Protein AF-A0A835W9U2-F1 (afdb_monomer_lite)

Sequence (226 aa):
MMRPGSTRPPVARGGALQRDCALPPAAIRAARIGSISSCISSVRGARAAAAGAAAGDAPTSQATEGPTAVGRQGTEALSELRQLRAAVEQLGATAAELRAGQDALLQELAAQRQELAAQRQERAAQRAAAAKEARAARLQRAQALVDSRLVAGSDSDPVDEAVADALAKLLRGSTQFEDLSDHPILTQVELEKLTGLRFRNEQRPADGEAGGQERTWLILEDDPGC

Radius of gyration: 43.44 Å; chains: 1; bounding box: 91×44×132 Å

pLDDT: mean 71.59, std 22.54, range [30.16, 97.56]

Organism: Chlamydomonas incerta (NCBI:txid51695)

Foldseek 3Di:
DDDDDDDDDDDDDDDPPPPPPPPPVVVVVVVVVVVVVVVVVVVVVVVVVVVVPPDDDDDDDDDDDDDDPPPPVVVVVVVVVVVVVVVVVVVVVVVVVVVVVVVVVVVVVVVVVVVVVVVVVVVVVVQVVVVVVVLLVLLVQLLVVLVCVCVPDDDPDLLSQLLNVVSVCVNVVDFKDWCSDPCVPSNQVSNCVSRVWHWDWDWDFDPDDPPGDTIIMIGTDPDPSD

Secondary structure (DSSP, 8-state):
--------PPP-------------HHHHHHHHHHHHHHHHHHHHHHHHHHHTTSS-------------HHHHHHHHHHHHHHHHHHHHHHHHHHHHHHHHHHHHHHHHHHHHHHHHHHHHHHHHHHHHHHHHHHHHHHHHHHHHHHHHHHHHSSS--HHHHHHHHHHHHHHTT--EEE---S-HHHHHHHHHHHH---EEEEEEE-TT-TTPPEEEEEEEPP-TT-

Structure (mmCIF, N/CA/C/O backbone):
data_AF-A0A835W9U2-F1
#
_entry.id   AF-A0A835W9U2-F1
#
loop_
_atom_site.group_PDB
_atom_site.id
_atom_site.type_symbol
_atom_site.label_atom_id
_atom_site.label_alt_id
_atom_site.label_comp_id
_atom_site.label_asym_id
_atom_site.label_entity_id
_atom_site.label_seq_id
_atom_site.pdbx_PDB_ins_code
_atom_site.Cartn_x
_atom_site.Cartn_y
_atom_site.Cartn_z
_atom_site.occupancy
_atom_site.B_iso_or_equiv
_atom_site.auth_seq_id
_atom_site.auth_comp_id
_atom_site.auth_asym_id
_atom_site.auth_atom_id
_atom_site.pdbx_PDB_model_num
ATOM 1 N N . MET A 1 1 ? -48.633 3.754 -49.744 1.00 41.81 1 MET A N 1
ATOM 2 C CA . MET A 1 1 ? -49.268 2.543 -49.185 1.00 41.81 1 MET A CA 1
ATOM 3 C C . MET A 1 1 ? -48.644 2.227 -47.833 1.00 41.81 1 MET A C 1
ATOM 5 O O . MET A 1 1 ? -47.457 1.963 -47.804 1.00 41.81 1 MET A O 1
ATOM 9 N N . MET A 1 2 ? -49.461 2.340 -46.770 1.00 40.00 2 MET A N 1
ATOM 10 C CA . MET A 1 2 ? -49.574 1.425 -45.611 1.00 40.00 2 MET A CA 1
ATOM 11 C C . MET A 1 2 ? -48.288 1.001 -44.874 1.00 40.00 2 MET A C 1
ATOM 13 O O . MET A 1 2 ? -47.423 0.391 -45.474 1.00 40.00 2 MET A O 1
ATOM 17 N N . ARG A 1 3 ? -48.125 1.067 -43.552 1.00 41.84 3 ARG A N 1
ATOM 18 C CA . ARG A 1 3 ? -48.629 1.801 -42.372 1.00 41.84 3 ARG A CA 1
ATOM 19 C C . ARG A 1 3 ? -47.674 1.332 -41.234 1.00 41.84 3 ARG A C 1
ATOM 21 O O . ARG A 1 3 ? -47.124 0.237 -41.339 1.00 41.84 3 ARG A O 1
ATOM 28 N N . PRO A 1 4 ? -47.461 2.112 -40.163 1.00 46.91 4 PRO A N 1
ATOM 29 C CA . PRO A 1 4 ? -46.488 1.816 -39.111 1.00 46.91 4 PRO A CA 1
ATOM 30 C C . PRO A 1 4 ? -47.032 0.797 -38.094 1.00 46.91 4 PRO A C 1
ATOM 32 O O . PRO A 1 4 ? -48.189 0.880 -37.680 1.00 46.91 4 PRO A O 1
ATOM 35 N N . GLY A 1 5 ? -46.190 -0.151 -37.677 1.00 41.12 5 GLY A N 1
ATOM 36 C CA . GLY A 1 5 ? -46.505 -1.169 -36.673 1.00 41.12 5 GLY A CA 1
ATOM 37 C C . GLY A 1 5 ? -46.137 -0.721 -35.260 1.00 41.12 5 GLY A C 1
ATOM 38 O O . GLY A 1 5 ? -45.018 -0.925 -34.805 1.00 41.12 5 GLY A O 1
ATOM 39 N N . SER A 1 6 ? -47.105 -0.109 -34.585 1.00 40.06 6 SER A N 1
ATOM 40 C CA . SER A 1 6 ? -47.165 0.082 -33.135 1.00 40.06 6 SER A CA 1
ATOM 41 C C . SER A 1 6 ? -47.638 -1.210 -32.464 1.00 40.06 6 SER A C 1
ATOM 43 O O . SER A 1 6 ? -48.709 -1.696 -32.817 1.00 40.06 6 SER A O 1
ATOM 45 N N . THR A 1 7 ? -46.924 -1.690 -31.441 1.00 43.38 7 THR A N 1
ATOM 46 C CA . THR A 1 7 ? -47.550 -2.381 -30.301 1.00 43.38 7 THR A CA 1
ATOM 47 C C . THR A 1 7 ? -46.738 -2.161 -29.025 1.00 43.38 7 THR A C 1
ATOM 49 O O . THR A 1 7 ? -45.514 -2.198 -29.013 1.00 43.38 7 THR A O 1
ATOM 52 N N . ARG A 1 8 ? -47.498 -1.849 -27.980 1.00 41.41 8 ARG A N 1
ATOM 53 C CA . ARG A 1 8 ? -47.175 -1.318 -26.650 1.00 41.41 8 ARG A CA 1
ATOM 54 C C . ARG A 1 8 ? -46.497 -2.345 -25.700 1.00 41.41 8 ARG A C 1
ATOM 56 O O . ARG A 1 8 ? -46.367 -3.506 -26.072 1.00 41.41 8 ARG A O 1
ATOM 63 N N . PRO A 1 9 ? -46.061 -1.915 -24.494 1.00 42.91 9 PRO A N 1
ATOM 64 C CA . PRO A 1 9 ? -45.035 -2.561 -23.665 1.00 42.91 9 PRO A CA 1
ATOM 65 C C . PRO A 1 9 ? -45.593 -3.652 -22.737 1.00 42.91 9 PRO A C 1
ATOM 67 O O . PRO A 1 9 ? -46.803 -3.685 -22.505 1.00 42.91 9 PRO A O 1
ATOM 70 N N . PRO A 1 10 ? -44.739 -4.461 -22.082 1.00 48.78 10 PRO A N 1
ATOM 71 C CA . PRO A 1 10 ? -45.151 -5.159 -20.875 1.00 48.78 10 PRO A CA 1
ATOM 72 C C . PRO A 1 10 ? -45.131 -4.206 -19.668 1.00 48.78 10 PRO A C 1
ATOM 74 O O . PRO A 1 10 ? -44.092 -3.684 -19.263 1.00 48.78 10 PRO A O 1
ATOM 77 N N . VAL A 1 11 ? -46.314 -3.993 -19.090 1.00 40.56 11 VAL A N 1
ATOM 78 C CA . VAL A 1 11 ? -46.529 -3.367 -17.782 1.00 40.56 11 VAL A CA 1
ATOM 79 C C . VAL A 1 11 ? -46.587 -4.453 -16.700 1.00 40.56 11 VAL A C 1
ATOM 81 O O . VAL A 1 11 ? -47.376 -5.386 -16.795 1.00 40.56 11 VAL A O 1
ATOM 84 N N . ALA A 1 12 ? -45.773 -4.225 -15.664 1.00 40.94 12 ALA A N 1
ATOM 85 C CA . ALA A 1 12 ? -45.907 -4.554 -14.239 1.00 40.94 12 ALA A CA 1
ATOM 86 C C . ALA A 1 12 ? -45.994 -6.013 -13.745 1.00 40.94 12 ALA A C 1
ATOM 88 O O . ALA A 1 12 ? -46.997 -6.701 -13.910 1.00 40.94 12 ALA A O 1
ATOM 89 N N . ARG A 1 13 ? -44.994 -6.370 -12.924 1.00 34.50 13 ARG A N 1
ATOM 90 C CA . ARG A 1 13 ? -45.078 -6.951 -11.560 1.00 34.50 13 ARG A CA 1
ATOM 91 C C . ARG A 1 13 ? -43.632 -7.134 -11.077 1.00 34.50 13 ARG A C 1
ATOM 93 O O . ARG A 1 13 ? -42.851 -7.736 -11.789 1.00 34.50 13 ARG A O 1
ATOM 100 N N . GLY A 1 14 ? -43.158 -6.668 -9.935 1.00 30.59 14 GLY A N 1
ATOM 101 C CA . GLY A 1 14 ? -43.682 -5.884 -8.831 1.00 30.59 14 GLY A CA 1
ATOM 102 C C . GLY A 1 14 ? -42.479 -5.542 -7.939 1.00 30.59 14 GLY A C 1
ATOM 103 O O . GLY A 1 14 ? -41.377 -6.039 -8.161 1.00 30.59 14 GLY A O 1
ATOM 104 N N . GLY A 1 15 ? -42.691 -4.692 -6.941 1.00 30.16 15 GLY A N 1
ATOM 105 C CA . GLY A 1 15 ? -41.664 -4.370 -5.954 1.00 30.16 15 GLY A CA 1
ATOM 106 C C . GLY A 1 15 ? -40.997 -3.028 -6.204 1.00 30.16 15 GLY A C 1
ATOM 107 O O . GLY A 1 15 ? -39.794 -2.942 -6.428 1.00 30.16 15 GLY A O 1
ATOM 108 N N . ALA A 1 16 ? -41.781 -1.960 -6.061 1.00 32.91 16 ALA A N 1
ATOM 109 C CA . ALA A 1 16 ? -41.253 -0.794 -5.381 1.00 32.91 16 ALA A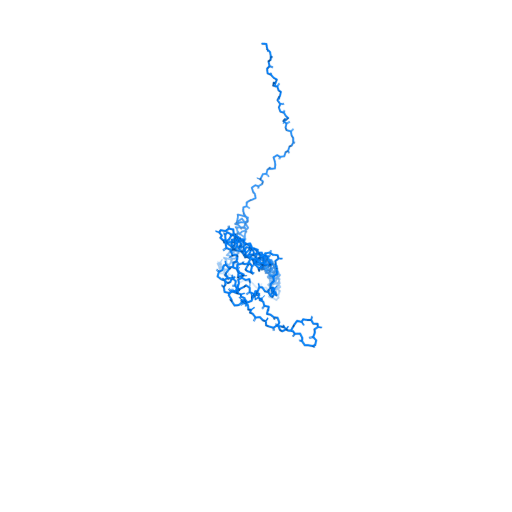 CA 1
ATOM 110 C C . ALA A 1 16 ? -40.765 -1.280 -4.007 1.00 32.91 16 ALA A C 1
ATOM 112 O O . ALA A 1 16 ? -41.556 -1.411 -3.076 1.00 32.91 16 ALA A O 1
ATOM 113 N N . LEU A 1 17 ? -39.477 -1.611 -3.894 1.00 36.75 17 LEU A N 1
ATOM 114 C CA . LEU A 1 17 ? -38.808 -1.587 -2.604 1.00 36.75 17 LEU A CA 1
ATOM 115 C C . LEU A 1 17 ? -38.776 -0.118 -2.219 1.00 36.75 17 LEU A C 1
ATOM 117 O O . LEU A 1 17 ? -37.897 0.647 -2.616 1.00 36.75 17 LEU A O 1
ATOM 121 N N . GLN A 1 18 ? -39.868 0.270 -1.563 1.00 36.94 18 GLN A N 1
ATOM 122 C CA . GLN A 1 18 ? -39.887 1.112 -0.388 1.00 36.94 18 GLN A CA 1
ATOM 123 C C . GLN A 1 18 ? -38.448 1.270 0.096 1.00 36.94 18 GLN A C 1
ATOM 125 O O . GLN A 1 18 ? -37.881 0.388 0.735 1.00 36.94 18 GLN A O 1
ATOM 130 N N . ARG A 1 19 ? -37.807 2.357 -0.346 1.00 33.53 19 ARG A N 1
ATOM 131 C CA . ARG A 1 19 ? -36.618 2.848 0.326 1.00 33.53 19 ARG A CA 1
ATOM 132 C C . ARG A 1 19 ? -37.148 3.236 1.683 1.00 33.53 19 ARG A C 1
ATOM 134 O O . ARG A 1 19 ? -37.685 4.329 1.845 1.00 33.53 19 ARG A O 1
ATOM 141 N N . ASP A 1 20 ? -37.092 2.282 2.602 1.00 36.62 20 ASP A N 1
ATOM 142 C CA . ASP A 1 20 ? -37.154 2.564 4.011 1.00 36.62 20 ASP A CA 1
ATOM 143 C C . ASP A 1 20 ? -36.172 3.703 4.208 1.00 36.62 20 ASP A C 1
ATOM 145 O O . ASP A 1 20 ? -34.967 3.577 3.966 1.00 36.62 20 ASP A O 1
ATOM 149 N N . CYS A 1 21 ? -36.735 4.862 4.528 1.00 35.00 21 CYS A N 1
ATOM 150 C CA . CYS A 1 21 ? -36.025 5.981 5.092 1.00 35.00 21 CYS A CA 1
ATOM 151 C C . CYS A 1 21 ? -35.437 5.471 6.408 1.00 35.00 21 CYS A C 1
ATOM 153 O O . CYS A 1 21 ? -35.979 5.717 7.484 1.00 35.00 21 CYS A O 1
ATOM 155 N N . ALA A 1 22 ? -34.358 4.694 6.313 1.00 42.00 22 ALA A N 1
ATOM 156 C CA . ALA A 1 22 ? -33.514 4.335 7.420 1.00 42.00 22 ALA A CA 1
ATOM 157 C C . ALA A 1 22 ? -32.924 5.658 7.884 1.00 42.00 22 ALA A C 1
ATOM 159 O O . ALA A 1 22 ? -32.001 6.211 7.282 1.00 42.00 22 ALA A O 1
ATOM 160 N N . LEU A 1 23 ? -33.574 6.216 8.901 1.00 44.84 23 LEU A N 1
ATOM 161 C CA . LEU A 1 23 ? -33.109 7.383 9.617 1.00 44.84 23 LEU A CA 1
ATOM 162 C C . LEU A 1 23 ? -31.614 7.187 9.897 1.00 44.84 23 LEU A C 1
ATOM 164 O O . LEU A 1 23 ? -31.227 6.107 10.357 1.00 44.84 23 LEU A O 1
ATOM 168 N N . PRO A 1 24 ? -30.766 8.191 9.613 1.00 44.03 24 PRO A N 1
ATOM 169 C CA . PRO A 1 24 ? -29.343 8.072 9.875 1.00 44.03 24 PRO A CA 1
ATOM 170 C C . PRO A 1 24 ? -29.143 7.648 11.337 1.00 44.03 24 PRO A C 1
ATOM 172 O O . PRO A 1 24 ? -29.891 8.106 12.206 1.00 44.03 24 PRO A O 1
ATOM 175 N N . PRO A 1 25 ? -28.144 6.808 11.657 1.00 54.19 25 PRO A N 1
ATOM 176 C CA . PRO A 1 25 ? -27.936 6.286 13.013 1.00 54.19 25 PRO A CA 1
ATOM 177 C C . PRO A 1 25 ? -27.818 7.387 14.087 1.00 54.19 25 PRO A C 1
ATOM 179 O O . PRO A 1 25 ? -28.085 7.143 15.263 1.00 54.19 25 PRO A O 1
ATOM 182 N N . ALA A 1 26 ? -27.505 8.623 13.685 1.00 47.53 26 ALA A N 1
ATOM 183 C CA . ALA A 1 26 ? -27.566 9.816 14.528 1.00 47.53 26 ALA A CA 1
ATOM 184 C C . ALA A 1 26 ? -28.992 10.175 15.013 1.00 47.53 26 ALA A C 1
ATOM 186 O O . ALA A 1 26 ? -29.168 10.537 16.174 1.00 47.53 26 ALA A O 1
ATOM 187 N N . ALA A 1 27 ? -30.019 10.028 14.171 1.00 45.50 27 ALA A N 1
ATOM 188 C CA . ALA A 1 27 ? -31.415 10.310 14.517 1.00 45.50 27 ALA A CA 1
ATOM 189 C C . ALA A 1 27 ? -32.016 9.238 15.450 1.00 45.50 27 ALA A C 1
ATOM 191 O O . ALA A 1 27 ? -32.784 9.563 16.354 1.00 45.50 27 ALA A O 1
ATOM 192 N N . ILE A 1 28 ? -31.590 7.977 15.312 1.00 50.56 28 ILE A N 1
ATOM 193 C CA . ILE A 1 28 ? -31.958 6.885 16.233 1.00 50.56 28 ILE A CA 1
ATOM 194 C C . ILE A 1 28 ? -31.288 7.078 17.610 1.00 50.56 28 ILE A C 1
ATOM 196 O O . ILE A 1 28 ? -31.909 6.822 18.644 1.00 50.56 28 ILE A O 1
ATOM 200 N N . ARG A 1 29 ? -30.052 7.608 17.656 1.00 49.56 29 ARG A N 1
ATOM 201 C CA . ARG A 1 29 ? -29.384 7.988 18.919 1.00 49.56 29 ARG A CA 1
ATOM 202 C C . ARG A 1 29 ? -30.072 9.153 19.627 1.00 49.56 29 ARG A C 1
ATOM 204 O O . ARG A 1 29 ? -30.228 9.089 20.843 1.00 49.56 29 ARG A O 1
ATOM 211 N N . ALA A 1 30 ? -30.527 10.173 18.898 1.00 46.16 30 ALA A N 1
ATOM 212 C CA . ALA A 1 30 ? -31.239 11.307 19.493 1.00 46.16 30 ALA A CA 1
ATOM 213 C C . ALA A 1 30 ? -32.551 10.874 20.182 1.00 46.16 30 ALA A C 1
ATOM 215 O O . ALA A 1 30 ? -32.838 11.316 21.295 1.00 46.16 30 ALA A O 1
ATOM 216 N N . ALA A 1 31 ? -33.295 9.936 19.581 1.00 45.62 31 ALA A N 1
ATOM 217 C CA . ALA A 1 31 ? -34.519 9.388 20.168 1.00 45.62 31 ALA A CA 1
ATOM 218 C C . ALA A 1 31 ? -34.261 8.545 21.438 1.00 45.62 31 ALA A C 1
ATOM 220 O O . ALA A 1 31 ? -35.028 8.623 22.398 1.00 45.62 31 ALA A O 1
ATOM 221 N N . ARG A 1 32 ? -33.154 7.784 21.496 1.00 45.19 32 ARG A N 1
ATOM 222 C CA . ARG A 1 32 ? -32.780 7.000 22.693 1.00 45.19 32 ARG A CA 1
ATOM 223 C C . ARG A 1 32 ? -32.275 7.862 23.853 1.00 45.19 32 ARG A C 1
ATOM 225 O O . ARG A 1 32 ? -32.597 7.571 25.001 1.00 45.19 32 ARG A O 1
ATOM 232 N N . ILE A 1 33 ? -31.538 8.936 23.573 1.00 47.66 33 ILE A N 1
ATOM 233 C CA . ILE A 1 33 ? -31.027 9.843 24.616 1.00 47.66 33 ILE A CA 1
ATOM 234 C C . ILE A 1 33 ? -32.176 10.635 25.269 1.00 47.66 33 ILE A C 1
ATOM 236 O O . ILE A 1 33 ? -32.179 10.818 26.488 1.00 47.66 33 ILE A O 1
ATOM 240 N N . GLY A 1 34 ? -33.203 11.019 24.499 1.00 40.06 34 GLY A N 1
ATOM 241 C CA . GLY A 1 34 ? -34.413 11.653 25.040 1.00 40.06 34 GLY A CA 1
ATOM 242 C C . GLY A 1 34 ? -35.181 10.767 26.034 1.00 40.06 34 GLY A C 1
ATOM 243 O O . GLY A 1 34 ? -35.647 11.253 27.064 1.00 40.06 34 GLY A O 1
ATOM 244 N N . SER A 1 35 ? -35.235 9.453 25.784 1.00 42.62 35 SER A N 1
ATOM 245 C CA . SER A 1 35 ? -35.895 8.486 26.676 1.00 42.62 35 SER A CA 1
ATOM 246 C C . SER A 1 35 ? -35.167 8.312 28.013 1.00 42.62 35 SER A C 1
ATOM 248 O O . SER A 1 35 ? -35.814 8.159 29.044 1.00 42.62 35 SER A O 1
ATOM 250 N N . ILE A 1 36 ? -33.833 8.376 28.025 1.00 48.03 36 ILE A N 1
ATOM 251 C CA . ILE A 1 36 ? -33.032 8.249 29.255 1.00 48.03 36 ILE A CA 1
ATOM 252 C C . ILE A 1 36 ? -33.144 9.526 30.108 1.00 48.03 36 ILE A C 1
ATOM 254 O O . ILE A 1 36 ? -33.232 9.459 31.334 1.00 48.03 36 ILE A O 1
ATOM 258 N N . SER A 1 37 ? -33.231 10.699 29.469 1.00 40.44 37 SER A N 1
ATOM 259 C CA . SER A 1 37 ? -33.431 11.984 30.159 1.00 40.44 37 SER A CA 1
ATOM 260 C C . SER A 1 37 ? -34.804 12.084 30.857 1.00 40.44 37 SER A C 1
ATOM 262 O O . SER A 1 37 ? -34.913 12.624 31.964 1.00 40.44 37 SER A O 1
ATOM 264 N N . SER A 1 38 ? -35.842 11.478 30.268 1.00 39.94 38 SER A N 1
ATOM 265 C CA . SER A 1 38 ? -37.180 11.343 30.867 1.00 39.94 38 SER A CA 1
ATOM 266 C C . SER A 1 38 ? -37.164 10.515 32.163 1.00 39.94 38 SER A C 1
ATOM 268 O O . SER A 1 38 ? -37.753 10.933 33.164 1.00 39.94 38 SER A O 1
ATOM 270 N N . CYS A 1 39 ? -36.422 9.404 32.200 1.00 42.31 39 CYS A N 1
ATOM 271 C CA . CYS A 1 39 ? -36.311 8.559 33.393 1.00 42.31 39 CYS A CA 1
ATOM 272 C C . CYS A 1 39 ? -35.559 9.260 34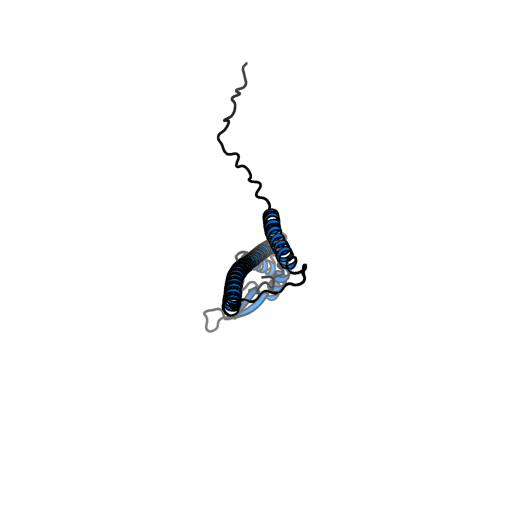.540 1.00 42.31 39 CYS A C 1
ATOM 274 O O . CYS A 1 39 ? -35.974 9.184 35.696 1.00 42.31 39 CYS A O 1
ATOM 276 N N . ILE A 1 40 ? -34.502 10.018 34.228 1.00 48.22 40 ILE A N 1
ATOM 277 C CA . ILE A 1 40 ? -33.706 10.755 35.228 1.00 48.22 40 ILE A CA 1
ATOM 278 C C . ILE A 1 40 ? -34.522 11.885 35.885 1.00 48.22 40 ILE A C 1
ATOM 280 O O . ILE A 1 40 ? -34.365 12.168 37.076 1.00 48.22 40 ILE A O 1
ATOM 284 N N . SER A 1 41 ? -35.439 12.503 35.138 1.00 42.19 41 SER A N 1
ATOM 285 C CA . SER A 1 41 ? -36.310 13.572 35.647 1.00 42.19 41 SER A CA 1
ATOM 286 C C . SER A 1 41 ? -37.362 13.048 36.639 1.00 42.19 41 SER A C 1
ATOM 288 O O . SER A 1 41 ? -37.672 13.718 37.625 1.00 42.19 41 SER A O 1
ATOM 290 N N . SER A 1 42 ? -37.851 11.818 36.437 1.00 43.03 42 SER A N 1
ATOM 291 C CA . SER A 1 42 ? -38.826 11.164 37.326 1.00 43.03 42 SER A CA 1
ATOM 292 C C . SER A 1 42 ? -38.232 10.825 38.705 1.00 43.03 42 SER A C 1
ATOM 294 O O . SER A 1 42 ? -38.864 11.058 39.738 1.00 43.03 42 SER A O 1
ATOM 296 N N . VAL A 1 43 ? -36.964 10.399 38.749 1.00 47.66 43 VAL A N 1
ATOM 297 C CA . VAL A 1 43 ? -36.254 10.067 40.001 1.00 47.66 43 VAL A CA 1
ATOM 298 C C . VAL A 1 43 ? -35.982 11.310 40.865 1.00 47.66 43 VAL A C 1
ATOM 300 O O . VAL A 1 43 ? -35.991 11.234 42.095 1.00 47.66 43 VAL A O 1
ATOM 303 N N . ARG A 1 44 ? -35.802 12.490 40.252 1.00 46.59 44 ARG A N 1
ATOM 304 C CA . ARG A 1 44 ? -35.623 13.754 40.991 1.00 46.59 44 ARG A CA 1
ATOM 305 C C . ARG A 1 44 ? -36.923 14.275 41.616 1.00 46.59 44 ARG A C 1
ATOM 307 O O . ARG A 1 44 ? -36.867 14.833 42.709 1.00 46.59 44 ARG A O 1
ATOM 314 N N . GLY A 1 45 ? -38.075 14.049 40.977 1.00 38.38 45 GLY A N 1
ATOM 315 C CA . GLY A 1 45 ? -39.390 14.418 41.520 1.00 38.38 45 GLY A CA 1
ATOM 316 C C . GLY A 1 45 ? -39.799 13.584 42.740 1.00 38.38 45 GLY A C 1
ATOM 317 O O . GLY A 1 45 ? -40.290 14.129 43.727 1.00 38.38 45 GLY A O 1
ATOM 318 N N . ALA A 1 46 ? -39.507 12.279 42.730 1.00 43.31 46 ALA A N 1
ATOM 319 C CA . ALA A 1 46 ? -39.831 11.381 43.843 1.00 43.31 46 ALA A CA 1
ATOM 320 C C . ALA A 1 46 ? -39.026 11.687 45.124 1.00 43.31 46 ALA A C 1
ATOM 322 O O . ALA A 1 46 ? -39.540 11.559 46.235 1.00 43.31 46 ALA A O 1
ATOM 323 N N . ARG A 1 47 ? -37.781 12.165 44.984 1.00 40.56 47 ARG A N 1
ATOM 324 C CA . ARG A 1 47 ? -36.923 12.528 46.126 1.00 40.56 47 ARG A CA 1
ATOM 325 C C . ARG A 1 47 ? -37.340 13.843 46.804 1.00 40.56 47 ARG A C 1
ATOM 327 O O . ARG A 1 47 ? -37.076 14.011 47.989 1.00 40.56 47 ARG A O 1
ATOM 334 N N . ALA A 1 48 ? -38.017 14.744 46.087 1.00 39.03 48 ALA A N 1
ATOM 335 C CA . ALA A 1 48 ? -38.562 15.981 46.656 1.00 39.03 48 ALA A CA 1
ATOM 336 C C . ALA A 1 48 ? -39.860 15.741 47.452 1.00 39.03 48 ALA A C 1
ATOM 338 O O . ALA A 1 48 ? -40.060 16.362 48.493 1.00 39.03 48 ALA A O 1
ATOM 339 N N . ALA A 1 49 ? -40.701 14.790 47.026 1.00 41.44 49 ALA A N 1
ATOM 340 C CA . ALA A 1 49 ? -41.928 14.432 47.746 1.00 41.44 49 ALA A CA 1
ATOM 341 C C . ALA A 1 49 ? -41.649 13.739 49.095 1.00 41.44 49 ALA A C 1
ATOM 343 O O . ALA A 1 49 ? -42.356 13.979 50.068 1.00 41.44 49 ALA A O 1
ATOM 344 N N . ALA A 1 50 ? -40.581 12.937 49.183 1.00 42.94 50 ALA A N 1
ATOM 345 C CA . ALA A 1 50 ? -40.188 12.268 50.427 1.00 42.94 50 ALA A CA 1
ATOM 346 C C . ALA A 1 50 ? -39.525 13.209 51.456 1.00 42.94 50 ALA A C 1
ATOM 348 O O . ALA A 1 50 ? -39.563 12.931 52.650 1.00 42.94 50 ALA A O 1
ATOM 349 N N . ALA A 1 51 ? -38.944 14.332 51.017 1.00 41.16 51 ALA A N 1
ATOM 350 C CA . ALA A 1 51 ? -38.301 15.307 51.904 1.00 41.16 51 ALA A CA 1
ATOM 351 C C . ALA A 1 51 ? -39.265 16.389 52.439 1.00 41.16 51 ALA A C 1
ATOM 353 O O . ALA A 1 51 ? -38.935 17.069 53.406 1.00 41.16 51 ALA A O 1
ATOM 354 N N . GLY A 1 52 ? -40.453 16.544 51.839 1.00 34.31 52 GLY A N 1
ATOM 355 C CA . GLY A 1 52 ? -41.457 17.541 52.242 1.00 34.31 52 GLY A CA 1
ATOM 356 C C . GLY A 1 52 ? -42.415 17.104 53.357 1.00 34.31 52 GLY A C 1
ATOM 357 O O . GLY A 1 52 ? -43.147 17.938 53.873 1.00 34.31 52 GLY A O 1
ATOM 358 N N . ALA A 1 53 ? -42.418 15.827 53.751 1.00 40.19 53 ALA A N 1
ATOM 359 C CA . ALA A 1 53 ? -43.349 15.295 54.756 1.00 40.19 53 ALA A CA 1
ATOM 360 C C . ALA A 1 53 ? -42.803 15.313 56.202 1.00 40.19 53 ALA A C 1
ATOM 362 O O . ALA A 1 53 ? -43.469 14.830 57.111 1.00 40.19 53 ALA A O 1
ATOM 363 N N . ALA A 1 54 ? -41.602 15.862 56.427 1.00 42.84 54 ALA A N 1
ATOM 364 C CA . ALA A 1 54 ? -40.929 15.870 57.732 1.00 42.84 54 ALA A CA 1
ATOM 365 C C . ALA A 1 54 ? -40.867 17.260 58.400 1.00 42.84 54 ALA A C 1
ATOM 367 O O . ALA A 1 54 ? -40.036 17.483 59.280 1.00 42.84 54 ALA A O 1
ATOM 368 N N . ALA A 1 55 ? -41.720 18.207 57.996 1.00 44.75 55 ALA A N 1
ATOM 369 C CA . ALA A 1 55 ? -41.790 19.531 58.611 1.00 44.75 55 ALA A CA 1
ATOM 370 C C . ALA A 1 55 ? -43.246 20.003 58.762 1.00 44.75 55 ALA A C 1
ATOM 372 O O . ALA A 1 55 ? -43.885 20.357 57.776 1.00 44.75 55 ALA A O 1
ATOM 373 N N . GLY A 1 56 ? -43.730 20.043 60.009 1.00 38.31 56 GLY A N 1
ATOM 374 C CA . GLY A 1 56 ? -44.965 20.731 60.410 1.00 38.31 56 GLY A CA 1
ATOM 375 C C . GLY A 1 56 ? -46.076 19.809 60.916 1.00 38.31 56 GLY A C 1
ATOM 376 O O . GLY A 1 56 ? -46.846 19.282 60.129 1.00 38.31 56 GLY A O 1
ATOM 377 N N . ASP A 1 57 ? -46.146 19.575 62.227 1.00 33.28 57 ASP A N 1
ATOM 378 C CA . ASP A 1 57 ? -47.061 20.308 63.117 1.00 33.28 57 ASP A CA 1
ATOM 379 C C . ASP A 1 57 ? -47.024 19.702 64.527 1.00 33.28 57 ASP A C 1
ATOM 381 O O . ASP A 1 57 ? -47.191 18.499 64.731 1.00 33.28 57 ASP A O 1
ATOM 385 N N . ALA A 1 58 ? -46.793 20.559 65.519 1.00 43.03 58 ALA A N 1
ATOM 386 C CA . ALA A 1 58 ? -47.001 20.232 66.922 1.00 43.03 58 ALA A CA 1
ATOM 387 C C . ALA A 1 58 ? -48.485 20.418 67.275 1.00 43.03 58 ALA A C 1
ATOM 389 O O . ALA A 1 58 ? -49.087 21.403 66.844 1.00 43.03 58 ALA A O 1
ATOM 390 N N . PRO A 1 59 ? -49.045 19.572 68.157 1.00 42.19 59 PRO A N 1
ATOM 391 C CA . PRO A 1 59 ? -50.014 20.098 69.106 1.00 42.19 59 PRO A CA 1
ATOM 392 C C . PRO A 1 59 ? -49.717 19.699 70.555 1.00 42.19 59 PRO A C 1
ATOM 394 O O . PRO A 1 59 ? -49.197 18.633 70.883 1.00 42.19 59 PRO A O 1
ATOM 397 N N . THR A 1 60 ? -50.062 20.640 71.420 1.00 41.28 60 THR A N 1
ATOM 398 C CA . THR A 1 60 ? -49.905 20.691 72.869 1.00 41.28 60 THR A CA 1
ATOM 399 C C . THR A 1 60 ? -50.832 19.711 73.607 1.00 41.28 60 THR A C 1
ATOM 401 O O . THR A 1 60 ? -52.006 19.606 73.276 1.00 41.28 60 THR A O 1
ATOM 404 N N . SER A 1 61 ? -50.286 19.088 74.661 1.00 44.19 61 SER A N 1
ATOM 405 C CA . SER A 1 61 ? -50.897 18.573 75.908 1.00 44.19 61 SER A CA 1
ATOM 406 C C . SER A 1 61 ? -52.237 17.811 75.890 1.00 44.19 61 SER A C 1
ATOM 408 O O . SER A 1 61 ? -53.279 18.407 75.652 1.00 44.19 61 SER A O 1
ATOM 410 N N . GLN A 1 62 ? -52.240 16.577 76.422 1.00 33.19 62 GLN A N 1
ATOM 411 C CA . GLN A 1 62 ? -52.976 16.208 77.654 1.00 33.19 62 GLN A CA 1
ATOM 412 C C . GLN A 1 62 ? -52.642 14.778 78.130 1.00 33.19 62 GLN A C 1
ATOM 414 O O . GLN A 1 62 ? -52.360 13.881 77.342 1.00 33.19 62 GLN A O 1
ATOM 419 N N . ALA A 1 63 ? -52.634 14.609 79.453 1.00 44.47 63 ALA A N 1
ATOM 420 C CA . ALA A 1 63 ? -52.283 13.399 80.191 1.00 44.47 63 ALA A CA 1
ATOM 421 C C . ALA A 1 63 ? -53.399 12.343 80.178 1.00 44.47 63 ALA A C 1
ATOM 423 O O . ALA A 1 63 ? -54.554 12.711 80.352 1.00 44.47 63 ALA A O 1
ATOM 424 N N . THR A 1 64 ? -53.061 11.048 80.104 1.00 35.25 64 THR A N 1
ATOM 425 C CA . THR A 1 64 ? -53.750 9.951 80.823 1.00 35.25 64 THR A CA 1
ATOM 426 C C . THR A 1 64 ? -52.841 8.710 80.861 1.00 35.25 64 THR A C 1
ATOM 428 O O . THR A 1 64 ? -52.174 8.383 79.882 1.00 35.25 64 THR A O 1
ATOM 431 N N . GLU A 1 65 ? -52.786 8.061 82.020 1.00 49.25 65 GLU A N 1
ATOM 432 C CA . GLU A 1 65 ? -51.965 6.900 82.384 1.00 49.25 65 GLU A CA 1
ATOM 433 C C . GLU A 1 65 ? -52.340 5.609 81.622 1.00 49.25 65 GLU A C 1
ATOM 435 O O . GLU A 1 65 ? -53.501 5.394 81.279 1.00 49.25 65 GLU A O 1
ATOM 440 N N . GLY A 1 66 ? -51.372 4.704 81.413 1.00 34.56 66 GLY A N 1
ATOM 441 C CA . GLY A 1 66 ? -51.626 3.338 80.926 1.00 34.56 66 GLY A CA 1
ATOM 442 C C . GLY A 1 66 ? -50.359 2.595 80.453 1.00 34.56 66 GLY A C 1
ATOM 443 O O . GLY A 1 66 ? -49.636 3.121 79.606 1.00 34.56 66 GLY A O 1
ATOM 444 N N . PRO A 1 67 ? -50.043 1.386 80.963 1.00 56.50 67 PRO A N 1
ATOM 445 C CA . PRO A 1 67 ? -48.727 0.767 80.803 1.00 56.50 67 PRO A CA 1
ATOM 446 C C . PRO A 1 67 ? -48.634 -0.117 79.548 1.00 56.50 67 PRO A C 1
ATOM 448 O O . PRO A 1 67 ? -49.024 -1.274 79.585 1.00 56.50 67 PRO A O 1
ATOM 451 N N . THR A 1 68 ? -48.040 0.378 78.456 1.00 45.12 68 THR A N 1
ATOM 452 C CA . THR A 1 68 ? -47.528 -0.462 77.343 1.00 45.12 68 THR A CA 1
ATOM 453 C C . THR A 1 68 ? -46.394 0.242 76.578 1.00 45.12 68 THR A C 1
ATOM 455 O O . THR A 1 68 ? -46.477 0.449 75.369 1.00 45.12 68 THR A O 1
ATOM 458 N N . ALA A 1 69 ? -45.322 0.663 77.255 1.00 45.53 69 ALA A N 1
ATOM 459 C CA . ALA A 1 69 ? -44.202 1.347 76.585 1.00 45.53 69 ALA A CA 1
ATOM 460 C C . ALA A 1 69 ? -43.191 0.388 75.913 1.00 45.53 69 ALA A C 1
ATOM 462 O O . ALA A 1 69 ? -42.457 0.799 75.022 1.00 45.53 69 ALA A O 1
ATOM 463 N N . VAL A 1 70 ? -43.187 -0.902 76.271 1.00 47.97 70 VAL A N 1
ATOM 464 C CA . VAL A 1 70 ? -42.186 -1.875 75.778 1.00 47.97 70 VAL A CA 1
ATOM 465 C C . VAL A 1 70 ? -42.560 -2.481 74.408 1.00 47.97 70 VAL A C 1
ATOM 467 O O . VAL A 1 70 ? -41.693 -2.952 73.681 1.00 47.97 70 VAL A O 1
ATOM 470 N N . GLY A 1 71 ? -43.834 -2.417 73.995 1.00 48.00 71 GLY A N 1
ATOM 471 C CA . GLY A 1 71 ? -44.307 -2.986 72.719 1.00 48.00 71 GLY A CA 1
ATOM 472 C C . GLY A 1 71 ? -44.175 -2.068 71.494 1.00 48.00 71 GLY A C 1
ATOM 473 O O . GLY A 1 71 ? -43.921 -2.559 70.398 1.00 48.00 71 GLY A O 1
ATOM 474 N N . ARG A 1 72 ? -44.310 -0.741 71.660 1.00 50.25 72 ARG A N 1
ATOM 475 C CA . ARG A 1 72 ? -44.276 0.229 70.541 1.00 50.25 72 ARG A CA 1
ATOM 476 C C . ARG A 1 72 ? -42.871 0.453 69.971 1.00 50.25 72 ARG A C 1
ATOM 478 O O . ARG A 1 72 ? -42.710 0.479 68.754 1.00 50.25 72 ARG A O 1
ATOM 485 N N . GLN A 1 73 ? -41.855 0.504 70.834 1.00 56.31 73 GLN A N 1
ATOM 486 C CA . GLN A 1 73 ? -40.457 0.662 70.410 1.00 56.31 73 GLN A CA 1
ATOM 487 C C . GLN A 1 73 ? -39.952 -0.549 69.603 1.00 56.31 73 GLN A C 1
ATOM 489 O O . GLN A 1 73 ? -39.202 -0.391 68.643 1.00 56.31 73 GLN A O 1
ATOM 494 N N . GLY A 1 74 ? -40.414 -1.762 69.933 1.00 56.53 74 GLY A N 1
ATOM 495 C CA . GLY A 1 74 ? -40.083 -2.973 69.175 1.00 56.53 74 GLY A CA 1
ATOM 496 C C . GLY A 1 74 ? -40.725 -3.016 67.783 1.00 56.53 74 GLY A C 1
ATOM 497 O O . GLY A 1 74 ? -40.117 -3.515 66.838 1.00 56.53 74 GLY A O 1
ATOM 498 N N . THR A 1 75 ? -41.934 -2.468 67.620 1.00 67.50 75 THR A N 1
ATOM 499 C CA . THR A 1 75 ? -42.621 -2.428 66.318 1.00 67.50 75 THR A CA 1
ATOM 500 C C . THR A 1 75 ? -42.071 -1.361 65.374 1.00 67.50 75 THR A C 1
ATOM 502 O O . THR A 1 75 ? -41.987 -1.610 64.171 1.00 67.50 75 THR A O 1
ATOM 505 N N . GLU A 1 76 ? -41.650 -0.210 65.903 1.00 73.12 76 GLU A N 1
ATOM 506 C CA . GLU A 1 76 ? -41.013 0.859 65.122 1.00 73.12 76 GLU A CA 1
ATOM 507 C C . GLU A 1 76 ? -39.639 0.412 64.607 1.00 73.12 76 GLU A C 1
ATOM 509 O O . GLU A 1 76 ? -39.412 0.441 63.397 1.00 73.12 76 GLU A O 1
ATOM 514 N N . ALA A 1 77 ? -38.795 -0.166 65.469 1.00 78.31 77 ALA A N 1
ATOM 515 C CA . ALA A 1 77 ? -37.496 -0.718 65.070 1.00 78.31 77 ALA A CA 1
ATOM 516 C C . ALA A 1 77 ? -37.614 -1.819 63.992 1.00 78.31 77 ALA A C 1
ATOM 518 O O . ALA A 1 77 ? -36.817 -1.887 63.056 1.00 78.31 77 ALA A O 1
ATOM 519 N N . LEU A 1 78 ? -38.644 -2.672 64.064 1.00 81.56 78 LEU A N 1
ATOM 520 C CA . LEU A 1 78 ? -38.916 -3.674 63.025 1.00 81.56 78 LEU A CA 1
ATOM 521 C C . LEU A 1 78 ? -39.376 -3.048 61.701 1.00 81.56 78 LEU A C 1
ATOM 523 O O . LEU A 1 78 ? -39.084 -3.590 60.631 1.00 81.56 78 LEU A O 1
ATOM 527 N N . SER A 1 79 ? -40.104 -1.932 61.751 1.00 83.25 79 SER A N 1
ATOM 528 C CA . SER A 1 79 ? -40.527 -1.207 60.551 1.00 83.25 79 SER A CA 1
ATOM 529 C C . SER A 1 79 ? -39.350 -0.506 59.864 1.00 83.25 79 SER A C 1
ATOM 531 O O . SER A 1 79 ? -39.215 -0.616 58.645 1.00 83.25 79 SER A O 1
ATOM 533 N N . GLU A 1 80 ? -38.435 0.086 60.634 1.00 88.62 80 GLU A N 1
ATOM 534 C CA . GLU A 1 80 ? -37.193 0.689 60.137 1.00 88.62 80 GLU A CA 1
ATOM 535 C C . GLU A 1 80 ? -36.272 -0.356 59.499 1.00 88.62 80 GLU A C 1
ATOM 537 O O . GLU A 1 80 ? -35.758 -0.145 58.402 1.00 88.62 80 GLU A O 1
ATOM 542 N N . LEU A 1 81 ? -36.127 -1.536 60.115 1.00 86.81 81 LEU A N 1
ATOM 543 C CA . LEU A 1 81 ? -35.350 -2.641 59.539 1.00 86.81 81 LEU A CA 1
ATOM 544 C C . LEU A 1 81 ? -35.933 -3.144 58.210 1.00 86.81 81 LEU A C 1
ATOM 546 O O . LEU A 1 81 ? -35.182 -3.473 57.290 1.00 86.81 81 LEU A O 1
ATOM 550 N N . ARG A 1 82 ? -37.265 -3.186 58.071 1.00 90.31 82 ARG A N 1
ATOM 551 C CA . ARG A 1 82 ? -37.919 -3.536 56.797 1.00 90.31 82 ARG A CA 1
ATOM 552 C C . ARG A 1 82 ? -37.691 -2.466 55.730 1.00 90.31 82 ARG A C 1
ATOM 554 O O . ARG A 1 82 ? -37.442 -2.820 54.580 1.00 90.31 82 ARG A O 1
ATOM 561 N N . GLN A 1 83 ? -37.734 -1.187 56.102 1.00 91.44 83 GLN A N 1
ATOM 562 C CA . GLN A 1 83 ? -37.439 -0.078 55.190 1.00 91.44 83 GLN A CA 1
ATOM 563 C C . GLN A 1 83 ? -35.971 -0.083 54.745 1.00 91.44 83 GLN A C 1
ATOM 565 O O . GLN A 1 83 ? -35.697 0.046 53.554 1.00 91.44 83 GLN A O 1
ATOM 570 N N . LEU A 1 84 ? -35.033 -0.321 55.667 1.00 91.25 84 LEU A N 1
ATOM 571 C CA . LEU A 1 84 ? -33.610 -0.487 55.359 1.00 91.25 84 LEU A CA 1
ATOM 572 C C . LEU A 1 84 ? -33.371 -1.658 54.407 1.00 91.25 84 LEU A C 1
ATOM 574 O O . LEU A 1 84 ? -32.634 -1.515 53.435 1.00 91.25 84 LEU A O 1
ATOM 578 N N . ARG A 1 85 ? -34.028 -2.800 54.633 1.00 92.31 85 ARG A N 1
ATOM 579 C CA . ARG A 1 85 ? -33.936 -3.952 53.729 1.00 92.31 85 ARG A CA 1
ATOM 580 C C . ARG A 1 85 ? -34.453 -3.622 52.327 1.00 92.31 85 ARG A C 1
ATOM 582 O O . ARG A 1 85 ? -33.765 -3.916 51.355 1.00 92.31 85 ARG A O 1
ATOM 589 N N . ALA A 1 86 ? -35.611 -2.971 52.220 1.00 91.31 86 ALA A N 1
ATOM 590 C CA . ALA A 1 86 ? -36.160 -2.546 50.933 1.00 91.31 86 ALA A CA 1
ATOM 591 C C . ALA A 1 86 ? -35.236 -1.543 50.212 1.00 91.31 86 ALA A C 1
ATOM 593 O O . ALA A 1 86 ? -35.034 -1.645 49.003 1.00 91.31 86 ALA A O 1
ATOM 594 N N . ALA A 1 87 ? -34.618 -0.615 50.949 1.00 90.56 87 ALA A N 1
ATOM 595 C CA . ALA A 1 87 ? -33.643 0.326 50.399 1.00 90.56 87 ALA A CA 1
ATOM 596 C C . ALA A 1 87 ? -32.367 -0.378 49.903 1.00 90.56 87 ALA A C 1
ATOM 598 O O . ALA A 1 87 ? -31.849 -0.041 48.840 1.00 90.56 87 ALA A O 1
ATOM 599 N N . VAL A 1 88 ? -31.876 -1.387 50.632 1.00 93.38 88 VAL A N 1
ATOM 600 C CA . VAL A 1 88 ? -30.731 -2.213 50.212 1.00 93.38 88 VAL A CA 1
ATOM 601 C C . VAL A 1 88 ? -31.063 -3.028 48.960 1.00 93.38 88 VAL A C 1
ATOM 603 O O . VAL A 1 88 ? -30.237 -3.107 48.055 1.00 93.38 88 VAL A O 1
ATOM 606 N N . GLU A 1 89 ? -32.271 -3.584 48.858 1.00 94.12 89 GLU A N 1
ATOM 607 C CA . GLU A 1 89 ? -32.728 -4.309 47.664 1.00 94.12 89 GLU A CA 1
ATOM 608 C C . GLU A 1 89 ? -32.823 -3.379 46.437 1.00 94.12 89 GLU A C 1
ATOM 610 O O . GLU A 1 89 ? -32.356 -3.736 45.354 1.00 94.12 89 GLU A O 1
ATOM 615 N N . GLN A 1 90 ? -33.315 -2.146 46.607 1.00 93.19 90 GLN A N 1
ATOM 616 C CA . GLN A 1 90 ? -33.324 -1.126 45.548 1.00 93.19 90 GLN A CA 1
ATOM 617 C C . GLN A 1 90 ? -31.911 -0.681 45.137 1.00 93.19 90 GLN A C 1
ATOM 619 O O . GLN A 1 90 ? -31.620 -0.525 43.948 1.00 93.19 90 GLN A O 1
ATOM 624 N N . LEU A 1 91 ? -30.999 -0.513 46.099 1.00 92.88 91 LEU A N 1
ATOM 625 C CA . LEU A 1 91 ? -29.587 -0.241 45.814 1.00 92.88 91 LEU A CA 1
ATOM 626 C C . LEU A 1 91 ? -28.926 -1.412 45.073 1.00 92.88 91 LEU A C 1
ATOM 628 O O . LEU A 1 91 ? -28.140 -1.193 44.155 1.00 92.88 91 LEU A O 1
ATOM 632 N N . GLY A 1 92 ? -29.282 -2.652 45.412 1.00 94.88 92 GLY A N 1
ATOM 633 C CA . GLY A 1 92 ? -28.836 -3.846 44.697 1.00 94.88 92 GLY A CA 1
ATOM 634 C C . GLY A 1 92 ? -29.305 -3.870 43.240 1.00 94.88 92 GLY A C 1
ATOM 635 O O . GLY A 1 92 ? -28.502 -4.135 42.346 1.00 94.88 92 GLY A O 1
ATOM 636 N N . ALA A 1 93 ? -30.574 -3.532 42.993 1.00 93.00 93 ALA A N 1
ATOM 637 C CA . ALA A 1 93 ? -31.140 -3.454 41.647 1.00 93.00 93 ALA A CA 1
ATOM 638 C C . ALA A 1 93 ? -30.456 -2.368 40.798 1.00 93.00 93 ALA A C 1
ATOM 640 O O . ALA A 1 93 ? -29.989 -2.646 39.695 1.00 93.00 93 ALA A O 1
ATOM 641 N N . THR A 1 94 ? -30.296 -1.159 41.342 1.00 93.56 94 THR A N 1
ATOM 642 C CA . THR A 1 94 ? -29.608 -0.060 40.637 1.00 93.56 94 THR A CA 1
ATOM 643 C C . THR A 1 94 ? -28.133 -0.369 40.370 1.00 93.56 94 THR A C 1
ATOM 645 O O . THR A 1 94 ? -27.625 -0.071 39.290 1.00 93.56 94 THR A O 1
ATOM 648 N N . ALA A 1 95 ? -27.436 -1.023 41.304 1.00 93.62 95 ALA A N 1
ATOM 649 C CA . ALA A 1 95 ? -26.060 -1.466 41.093 1.00 93.62 95 ALA A CA 1
ATOM 650 C C . ALA A 1 95 ? -25.953 -2.533 39.990 1.00 93.62 95 ALA A C 1
ATOM 652 O O . ALA A 1 95 ? -24.980 -2.534 39.234 1.00 93.62 95 ALA A O 1
ATOM 653 N N . ALA A 1 96 ? -26.938 -3.430 39.874 1.00 94.12 96 ALA A N 1
ATOM 654 C CA . ALA A 1 96 ? -26.988 -4.416 38.797 1.00 94.12 96 ALA A CA 1
ATOM 655 C C . ALA A 1 96 ? -27.223 -3.756 37.428 1.00 94.12 96 ALA A C 1
ATOM 657 O O . ALA A 1 96 ? -26.529 -4.089 36.469 1.00 94.12 96 ALA A O 1
ATOM 658 N N . GLU A 1 97 ? -28.126 -2.776 37.345 1.00 94.75 97 GLU A N 1
ATOM 659 C CA . GLU A 1 97 ? -28.366 -1.995 36.122 1.00 94.75 97 GLU A CA 1
ATOM 660 C C . GLU A 1 97 ? -27.128 -1.199 35.689 1.00 94.75 97 GLU A C 1
ATOM 662 O O . GLU A 1 97 ? -26.768 -1.200 34.512 1.00 94.75 97 GLU A O 1
ATOM 667 N N . LEU A 1 98 ? -26.432 -0.565 36.638 1.00 95.56 98 LEU A N 1
ATOM 668 C CA . LEU A 1 98 ? -25.178 0.151 36.381 1.00 95.56 98 LEU A CA 1
ATOM 669 C C . LEU A 1 98 ? -24.089 -0.777 35.836 1.00 95.56 98 LEU A C 1
ATOM 671 O O . LEU A 1 98 ? -23.407 -0.409 34.881 1.00 95.56 98 LEU A O 1
ATOM 675 N N . ARG A 1 99 ? -23.947 -1.982 36.403 1.00 95.69 99 ARG A N 1
ATOM 676 C CA . ARG A 1 99 ? -23.002 -2.991 35.897 1.00 95.69 99 ARG A CA 1
ATOM 677 C C . ARG A 1 99 ? -23.371 -3.446 34.490 1.00 95.69 99 ARG A C 1
ATOM 679 O O . ARG A 1 99 ? -22.513 -3.424 33.620 1.00 95.69 99 ARG A O 1
ATOM 686 N N . ALA A 1 100 ? -24.643 -3.749 34.236 1.00 95.19 100 ALA A N 1
ATOM 687 C CA 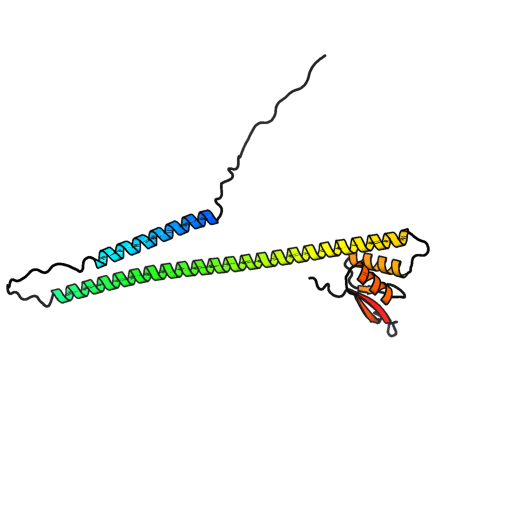. ALA A 1 100 ? -25.102 -4.123 32.899 1.00 95.19 100 ALA A CA 1
ATOM 688 C C . ALA A 1 100 ? -24.861 -3.002 31.868 1.00 95.19 100 ALA A C 1
ATOM 690 O O . ALA A 1 100 ? -24.434 -3.267 30.744 1.00 95.19 100 ALA A O 1
ATOM 691 N N . GLY A 1 101 ? -25.079 -1.740 32.254 1.00 96.88 101 GLY A N 1
ATOM 692 C CA . GLY A 1 101 ? -24.758 -0.579 31.423 1.00 96.88 101 GLY A CA 1
ATOM 693 C C . GLY A 1 101 ? -23.256 -0.427 31.169 1.00 96.88 101 GLY A C 1
ATOM 694 O O . GLY A 1 101 ? -22.847 -0.149 30.043 1.00 96.88 101 GLY A O 1
ATOM 695 N N . GLN A 1 102 ? -22.424 -0.651 32.188 1.00 97.06 102 GLN A N 1
ATOM 696 C CA . GLN A 1 102 ? -20.968 -0.638 32.057 1.00 97.06 102 GLN A CA 1
ATOM 697 C C . GLN A 1 102 ? -20.479 -1.744 31.115 1.00 97.06 102 GLN A C 1
ATOM 699 O O . GLN A 1 102 ? -19.660 -1.474 30.237 1.00 97.06 102 GLN A O 1
ATOM 704 N N . ASP A 1 103 ? -21.016 -2.954 31.247 1.00 96.75 103 ASP A N 1
ATOM 705 C CA . ASP A 1 103 ? -20.676 -4.087 30.389 1.00 96.75 103 ASP A CA 1
ATOM 706 C C . ASP A 1 103 ? -21.073 -3.818 28.931 1.00 96.75 103 ASP A C 1
ATOM 708 O O . ASP A 1 103 ? -20.278 -4.054 28.019 1.00 96.75 103 ASP A O 1
ATOM 712 N N . ALA A 1 104 ? -22.253 -3.235 28.699 1.00 96.19 104 ALA A N 1
ATOM 713 C CA . ALA A 1 104 ? -22.694 -2.834 27.365 1.00 96.19 104 ALA A CA 1
ATOM 714 C C . ALA A 1 104 ? -21.769 -1.772 26.738 1.00 96.19 104 ALA A C 1
ATOM 716 O O . ALA A 1 104 ? -21.414 -1.875 25.562 1.00 96.19 104 ALA A O 1
ATOM 717 N N . LEU A 1 105 ? -21.323 -0.781 27.518 1.00 97.44 105 LEU A N 1
ATOM 718 C CA . LEU A 1 105 ? -20.377 0.236 27.045 1.00 97.44 105 LEU A CA 1
ATOM 719 C C . LEU A 1 105 ? -18.995 -0.352 26.742 1.00 97.44 105 LEU A C 1
ATOM 721 O O . LEU A 1 105 ? -18.370 0.029 25.752 1.00 97.44 105 LEU A O 1
ATOM 725 N N . LEU A 1 106 ? -18.513 -1.290 27.562 1.00 97.56 106 LEU A N 1
ATOM 726 C CA . LEU A 1 106 ? -17.253 -1.989 27.307 1.00 97.56 106 LEU A CA 1
ATOM 727 C C . LEU A 1 106 ? -17.327 -2.822 26.022 1.00 97.56 106 LEU A C 1
ATOM 729 O O . LEU A 1 106 ? -16.370 -2.820 25.245 1.00 97.56 106 LEU A O 1
ATOM 733 N N . GLN A 1 107 ? -18.462 -3.474 25.761 1.00 97.31 107 GLN A N 1
ATOM 734 C CA . GLN A 1 107 ? -18.703 -4.196 24.510 1.00 97.31 107 GLN A CA 1
ATOM 735 C C . GLN A 1 107 ? -18.733 -3.254 23.301 1.00 97.31 107 GLN A C 1
ATOM 737 O O . GLN A 1 107 ? -18.078 -3.536 22.297 1.00 97.31 107 GLN A O 1
ATOM 742 N N . GLU A 1 108 ? -19.425 -2.113 23.391 1.00 97.44 108 GLU A N 1
ATOM 743 C CA . GLU A 1 108 ? -19.453 -1.129 22.302 1.00 97.44 108 GLU A CA 1
ATOM 744 C C . GLU A 1 108 ? -18.055 -0.559 22.026 1.00 97.44 108 GLU A C 1
ATOM 746 O O . GLU A 1 108 ? -17.639 -0.447 20.873 1.00 97.44 108 GLU A O 1
ATOM 751 N N . LEU A 1 109 ? -17.287 -0.260 23.074 1.00 96.50 109 LEU A N 1
ATOM 752 C CA . LEU A 1 109 ? -15.920 0.237 22.944 1.00 96.50 109 LEU A CA 1
ATOM 753 C C . LEU A 1 109 ? -14.987 -0.813 22.323 1.00 96.50 109 LEU A C 1
ATOM 755 O O . LEU A 1 109 ? -14.138 -0.469 21.497 1.00 96.50 109 LEU A O 1
ATOM 759 N N . ALA A 1 110 ? -15.149 -2.092 22.672 1.00 97.12 110 ALA A N 1
ATOM 760 C CA . ALA A 1 110 ? -14.416 -3.185 22.040 1.00 97.12 110 ALA A CA 1
ATOM 761 C C . ALA A 1 110 ? -14.760 -3.308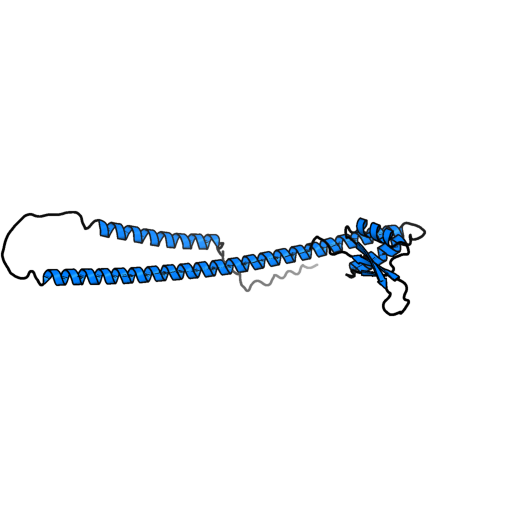 20.545 1.00 97.12 110 ALA A C 1
ATOM 763 O O . ALA A 1 110 ? -13.848 -3.389 19.719 1.00 97.12 110 ALA A O 1
ATOM 764 N N . ALA A 1 111 ? -16.045 -3.231 20.188 1.00 97.06 111 ALA A N 1
ATOM 765 C CA . ALA A 1 111 ? -16.497 -3.257 18.798 1.00 97.06 111 ALA A CA 1
ATOM 766 C C . ALA A 1 111 ? -15.955 -2.060 17.9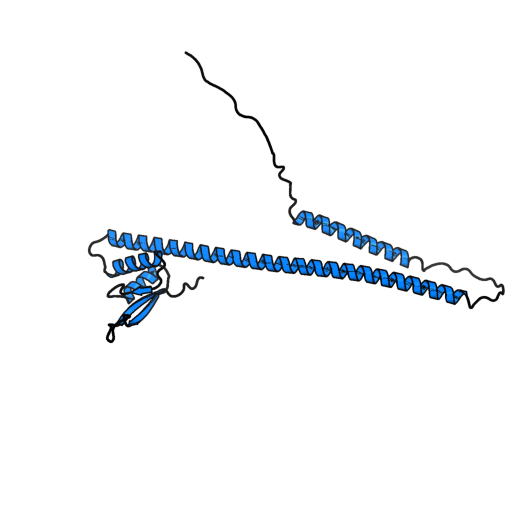94 1.00 97.06 111 ALA A C 1
ATOM 768 O O . ALA A 1 111 ? -15.420 -2.235 16.902 1.00 97.06 111 ALA A O 1
ATOM 769 N N . GLN A 1 112 ? -15.995 -0.848 18.556 1.00 97.50 112 GLN A N 1
ATOM 770 C CA . GLN A 1 112 ? -15.443 0.348 17.908 1.00 97.50 112 GLN A CA 1
ATOM 771 C C . GLN A 1 112 ? -13.926 0.258 17.702 1.00 97.50 112 GLN A C 1
ATOM 773 O O . GLN A 1 112 ? -13.412 0.716 16.682 1.00 97.50 112 GLN A O 1
ATOM 778 N N . ARG A 1 113 ? -13.189 -0.345 18.644 1.00 97.12 113 ARG A N 1
ATOM 779 C CA . ARG A 1 113 ? -11.746 -0.584 18.482 1.00 97.12 113 ARG A CA 1
ATOM 780 C C . ARG A 1 113 ? -11.453 -1.561 17.348 1.00 97.12 113 ARG A C 1
ATOM 782 O O . ARG A 1 113 ? -10.510 -1.323 16.596 1.00 97.12 113 ARG A O 1
ATOM 789 N N . GLN A 1 114 ? -12.244 -2.625 17.221 1.00 97.31 114 GLN A N 1
ATOM 790 C CA . GLN A 1 114 ? -12.114 -3.588 16.125 1.00 97.31 114 GLN A CA 1
ATOM 791 C C . GLN A 1 114 ? -12.421 -2.940 14.773 1.00 97.31 114 GLN A C 1
ATOM 793 O O . GLN A 1 114 ? -11.626 -3.065 13.846 1.00 97.31 114 GLN A O 1
ATOM 798 N N . GLU A 1 115 ? -13.504 -2.170 14.690 1.00 97.38 115 GLU A N 1
ATOM 799 C CA . GLU A 1 115 ? -13.884 -1.436 13.481 1.00 97.38 115 GLU A CA 1
ATOM 800 C C . GLU A 1 115 ? -12.791 -0.443 13.055 1.00 97.38 115 GLU A C 1
ATOM 802 O O . GLU A 1 115 ? -12.374 -0.405 11.899 1.00 97.38 115 GLU A O 1
ATOM 807 N N . LEU A 1 116 ? -12.243 0.324 14.001 1.00 95.88 116 LEU A N 1
ATOM 808 C CA . LEU A 1 116 ? -11.166 1.271 13.712 1.00 95.88 116 LEU A CA 1
ATOM 809 C C . LEU A 1 116 ? -9.887 0.554 13.251 1.00 95.88 116 LEU A C 1
ATOM 811 O O . LEU A 1 116 ? -9.196 1.046 12.355 1.00 95.88 116 LEU A O 1
ATOM 815 N N . ALA A 1 117 ? -9.566 -0.602 13.836 1.00 96.69 117 ALA A N 1
ATOM 816 C CA . ALA A 1 117 ? -8.442 -1.423 13.397 1.00 96.69 117 ALA A CA 1
ATOM 817 C C . ALA A 1 117 ? -8.645 -1.934 11.960 1.00 96.69 117 ALA A C 1
ATOM 819 O O . ALA A 1 117 ? -7.732 -1.802 11.143 1.00 96.69 117 ALA A O 1
ATOM 820 N N . ALA A 1 118 ? -9.847 -2.415 11.630 1.00 96.19 118 ALA A N 1
ATOM 821 C CA . ALA A 1 118 ? -10.200 -2.849 10.281 1.00 96.19 118 ALA A CA 1
ATOM 822 C C . ALA A 1 118 ? -10.086 -1.699 9.266 1.00 96.19 118 ALA A C 1
ATOM 824 O O . ALA A 1 118 ? -9.417 -1.841 8.245 1.00 96.19 118 ALA A O 1
ATOM 825 N N . GLN A 1 119 ? -10.617 -0.515 9.585 1.00 96.75 119 GLN A N 1
ATOM 826 C CA . GLN A 1 119 ? -10.510 0.665 8.718 1.00 96.75 119 GLN A CA 1
ATOM 827 C C . GLN A 1 119 ? -9.062 1.124 8.511 1.00 96.75 119 GLN A C 1
ATOM 829 O O . GLN A 1 119 ? -8.691 1.585 7.428 1.00 96.75 119 GLN A O 1
ATOM 834 N N . ARG A 1 120 ? -8.211 1.022 9.540 1.00 96.06 120 ARG A N 1
ATOM 835 C CA . ARG A 1 120 ? -6.777 1.316 9.399 1.00 96.06 120 ARG A CA 1
ATOM 836 C C . ARG A 1 120 ? -6.098 0.325 8.464 1.00 96.06 120 ARG A C 1
ATOM 838 O O . ARG A 1 120 ? -5.316 0.754 7.619 1.00 96.06 120 ARG A O 1
ATOM 845 N N . GLN A 1 121 ? -6.411 -0.960 8.599 1.00 95.81 121 GLN A N 1
ATOM 846 C CA . GLN A 1 121 ? -5.884 -2.001 7.726 1.00 95.81 121 GLN A CA 1
ATOM 847 C C . GLN A 1 121 ? -6.345 -1.803 6.279 1.00 95.81 121 GLN A C 1
ATOM 849 O O . GLN A 1 121 ? -5.528 -1.880 5.366 1.00 95.81 121 GLN A O 1
ATOM 854 N N . GLU A 1 122 ? -7.615 -1.466 6.065 1.00 96.00 122 GLU A N 1
ATOM 855 C CA . GLU A 1 122 ? -8.152 -1.187 4.734 1.00 96.00 122 GLU A CA 1
ATOM 856 C C . GLU A 1 122 ? -7.458 0.018 4.089 1.00 96.00 122 GLU A C 1
ATOM 858 O O . GLU A 1 122 ? -6.993 -0.066 2.955 1.00 96.00 122 GLU A O 1
ATOM 863 N N . ARG A 1 123 ? -7.291 1.127 4.821 1.00 93.94 123 ARG A N 1
ATOM 864 C CA . ARG A 1 123 ? -6.563 2.300 4.307 1.00 93.94 123 ARG A CA 1
ATOM 865 C C . ARG A 1 123 ? -5.097 1.999 4.019 1.00 93.94 123 ARG A C 1
ATOM 867 O O . ARG A 1 123 ? -4.555 2.531 3.054 1.00 93.94 123 ARG A O 1
ATOM 874 N N . ALA A 1 124 ? -4.448 1.180 4.844 1.00 93.62 124 ALA A N 1
ATOM 875 C CA . ALA A 1 124 ? -3.082 0.738 4.584 1.00 93.62 124 ALA A CA 1
ATOM 876 C C . ALA A 1 124 ? -3.014 -0.095 3.294 1.00 93.62 124 ALA A C 1
ATOM 878 O O . ALA A 1 124 ? -2.170 0.174 2.443 1.00 93.62 124 ALA A O 1
ATOM 879 N N . ALA A 1 125 ? -3.955 -1.022 3.093 1.00 91.88 125 ALA A N 1
ATOM 880 C CA . ALA A 1 125 ? -4.053 -1.815 1.871 1.00 91.88 125 ALA A CA 1
ATOM 881 C C . ALA A 1 125 ? -4.331 -0.946 0.631 1.00 91.88 125 ALA A C 1
ATOM 883 O O . ALA A 1 125 ? -3.677 -1.123 -0.394 1.00 91.88 125 ALA A O 1
ATOM 884 N N . GLN A 1 126 ? -5.232 0.036 0.732 1.00 93.75 126 GLN A N 1
ATOM 885 C CA . GLN A 1 126 ? -5.514 0.992 -0.344 1.00 93.75 126 GLN A CA 1
ATOM 886 C C . GLN A 1 126 ? -4.282 1.834 -0.697 1.00 93.75 126 GLN A C 1
ATOM 888 O O . GLN A 1 126 ? -3.976 2.014 -1.872 1.00 93.75 126 GLN A O 1
ATOM 893 N N . ARG A 1 127 ? -3.537 2.321 0.305 1.00 92.50 127 ARG A N 1
ATOM 894 C CA . ARG A 1 127 ? -2.282 3.057 0.077 1.00 92.50 127 ARG A CA 1
ATOM 895 C C . ARG A 1 127 ? -1.227 2.183 -0.591 1.00 92.50 127 ARG A C 1
ATOM 897 O O . ARG A 1 127 ? -0.597 2.635 -1.539 1.00 92.50 127 ARG A O 1
ATOM 904 N N . ALA A 1 128 ? -1.078 0.937 -0.147 1.00 88.38 128 ALA A N 1
ATOM 905 C CA . ALA A 1 128 ? -0.154 -0.010 -0.759 1.00 88.38 128 ALA A CA 1
ATOM 906 C C . ALA A 1 128 ? -0.544 -0.334 -2.213 1.00 88.38 128 ALA A C 1
ATOM 908 O O . ALA A 1 128 ? 0.321 -0.408 -3.083 1.00 88.38 128 ALA A O 1
ATOM 909 N N . ALA A 1 129 ? -1.840 -0.486 -2.505 1.00 87.62 129 ALA A N 1
ATOM 910 C CA . ALA A 1 129 ? -2.333 -0.677 -3.869 1.00 87.62 129 ALA A CA 1
ATOM 911 C C . ALA A 1 129 ? -2.045 0.549 -4.751 1.00 87.62 129 ALA A C 1
ATOM 913 O O . ALA A 1 129 ? -1.450 0.409 -5.818 1.00 87.62 129 ALA A O 1
ATOM 914 N N . ALA A 1 130 ? -2.357 1.754 -4.266 1.00 88.94 130 ALA A N 1
ATOM 915 C CA . ALA A 1 130 ? -2.072 2.999 -4.977 1.00 88.94 130 ALA A CA 1
ATOM 916 C C . ALA A 1 130 ? -0.566 3.202 -5.225 1.00 88.94 130 ALA A C 1
ATOM 918 O O . ALA A 1 130 ? -0.170 3.650 -6.299 1.00 88.94 130 ALA A O 1
ATOM 919 N N . ALA A 1 131 ? 0.291 2.834 -4.266 1.00 88.00 131 ALA A N 1
ATOM 920 C CA . ALA A 1 131 ? 1.742 2.882 -4.433 1.00 88.00 131 ALA A CA 1
ATOM 921 C C . ALA A 1 131 ? 2.219 1.937 -5.551 1.00 88.00 131 ALA A C 1
ATOM 923 O O . ALA A 1 131 ? 3.030 2.336 -6.391 1.00 88.00 131 ALA A O 1
ATOM 924 N N . LYS A 1 132 ? 1.669 0.715 -5.619 1.00 87.69 132 LYS A N 1
ATOM 925 C CA . LYS A 1 132 ? 1.965 -0.251 -6.692 1.00 87.69 132 LYS A CA 1
ATOM 926 C C . LYS A 1 132 ? 1.533 0.265 -8.064 1.00 87.69 132 LYS A C 1
ATOM 928 O O . LYS A 1 132 ? 2.319 0.198 -9.007 1.00 87.69 132 LYS A O 1
ATOM 933 N N . GLU A 1 133 ? 0.331 0.822 -8.174 1.00 89.81 133 GLU A N 1
ATOM 934 C CA . GLU A 1 133 ? -0.165 1.413 -9.424 1.00 89.81 133 GLU A CA 1
ATOM 935 C C . GLU A 1 133 ? 0.684 2.614 -9.861 1.00 89.81 133 GLU A C 1
ATOM 937 O O . GLU A 1 133 ? 1.104 2.698 -11.016 1.00 89.81 133 GLU A O 1
ATOM 942 N N . ALA A 1 134 ? 1.023 3.513 -8.932 1.00 88.75 134 ALA A N 1
ATOM 943 C CA . ALA A 1 134 ? 1.882 4.660 -9.210 1.00 88.75 134 ALA A CA 1
ATOM 944 C C . ALA A 1 134 ? 3.294 4.236 -9.646 1.00 88.75 134 ALA A C 1
ATOM 946 O O . ALA A 1 134 ? 3.896 4.876 -10.514 1.00 88.75 134 ALA A O 1
ATOM 947 N N . ARG A 1 135 ? 3.837 3.157 -9.068 1.00 87.81 135 ARG A N 1
ATOM 948 C CA . ARG A 1 135 ? 5.105 2.561 -9.505 1.00 87.81 135 ARG A CA 1
ATOM 949 C C . ARG A 1 135 ? 4.988 1.994 -10.919 1.00 87.81 135 ARG A C 1
ATOM 951 O O . ARG A 1 135 ? 5.825 2.323 -11.754 1.00 87.81 135 ARG A O 1
ATOM 958 N N . ALA A 1 136 ? 3.947 1.218 -11.215 1.00 89.44 136 ALA A N 1
ATOM 959 C CA . ALA A 1 136 ? 3.727 0.671 -12.554 1.00 89.44 136 ALA A CA 1
ATOM 960 C C . ALA A 1 136 ? 3.614 1.783 -13.612 1.00 89.44 136 ALA A C 1
ATOM 962 O O . ALA A 1 136 ? 4.295 1.734 -14.632 1.00 89.44 136 ALA A O 1
ATOM 963 N N . ALA A 1 137 ? 2.848 2.842 -13.332 1.00 89.69 137 ALA A N 1
ATOM 964 C CA . ALA A 1 137 ? 2.709 3.988 -14.231 1.00 89.69 137 ALA A CA 1
ATOM 965 C C . ALA A 1 137 ? 4.024 4.770 -14.424 1.00 89.69 137 ALA A C 1
ATOM 967 O O . ALA A 1 137 ? 4.276 5.323 -15.496 1.00 89.69 137 ALA A O 1
ATOM 968 N N . ARG A 1 138 ? 4.884 4.850 -13.397 1.00 91.62 138 ARG A N 1
ATOM 969 C CA . ARG A 1 138 ? 6.240 5.414 -13.536 1.00 91.62 138 ARG A CA 1
ATOM 970 C C . ARG A 1 138 ? 7.107 4.554 -14.454 1.00 91.62 138 ARG A C 1
ATOM 972 O O . ARG A 1 138 ? 7.683 5.097 -15.390 1.00 91.62 138 ARG A O 1
ATOM 979 N N . LEU A 1 139 ? 7.140 3.240 -14.236 1.00 92.56 139 LEU A N 1
ATOM 980 C CA . LEU A 1 139 ? 7.924 2.31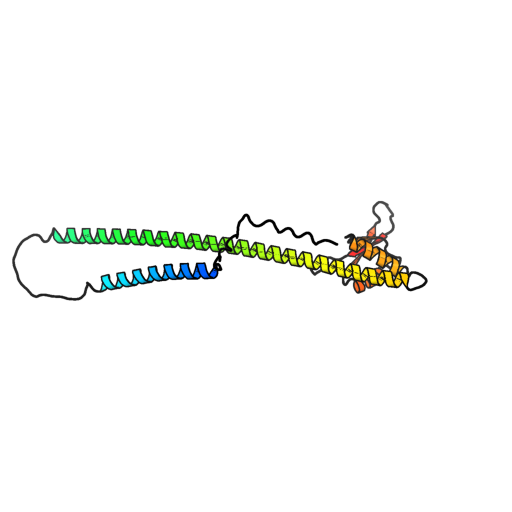0 -15.055 1.00 92.56 139 LEU A CA 1
ATOM 981 C C . LEU A 1 139 ? 7.462 2.295 -16.519 1.00 92.56 139 LEU A C 1
ATOM 983 O O . LEU A 1 139 ? 8.292 2.338 -17.417 1.00 92.56 139 LEU A O 1
ATOM 987 N N . GLN A 1 140 ? 6.151 2.320 -16.771 1.00 92.88 140 GLN A N 1
ATOM 988 C CA . GLN A 1 140 ? 5.604 2.399 -18.131 1.00 92.88 140 GLN A CA 1
ATOM 989 C C . GLN A 1 140 ? 6.006 3.692 -18.850 1.00 92.88 140 GLN A C 1
ATOM 991 O O . GLN A 1 140 ? 6.339 3.664 -20.032 1.00 92.88 140 GLN A O 1
ATOM 996 N N . ARG A 1 141 ? 6.010 4.832 -18.145 1.00 92.44 141 ARG A N 1
ATOM 997 C CA . ARG A 1 141 ? 6.483 6.103 -18.717 1.00 92.44 141 ARG A CA 1
ATOM 998 C C . ARG A 1 141 ? 7.980 6.076 -19.006 1.00 92.44 141 ARG A C 1
ATOM 1000 O O . ARG A 1 141 ? 8.382 6.550 -20.060 1.00 92.44 141 ARG A O 1
ATOM 1007 N N . ALA A 1 142 ? 8.782 5.513 -18.103 1.00 91.75 142 ALA A N 1
ATOM 1008 C CA . ALA A 1 142 ? 10.214 5.334 -18.324 1.00 91.75 142 ALA A CA 1
ATOM 1009 C C . ALA A 1 142 ? 10.484 4.460 -19.559 1.00 91.75 142 ALA A C 1
ATOM 1011 O O . ALA A 1 142 ? 11.282 4.850 -20.404 1.00 91.75 142 ALA A O 1
ATOM 1012 N N . GLN A 1 143 ? 9.755 3.348 -19.713 1.00 90.50 143 GLN A N 1
ATOM 1013 C CA . GLN A 1 143 ? 9.865 2.480 -20.888 1.00 90.50 143 GLN A CA 1
ATOM 1014 C C . GLN A 1 143 ? 9.555 3.242 -22.179 1.00 90.50 143 GLN A C 1
ATOM 1016 O O . GLN A 1 143 ? 10.352 3.213 -23.105 1.00 90.50 143 GLN A O 1
ATOM 1021 N N . ALA A 1 144 ? 8.453 3.997 -22.218 1.00 91.31 144 ALA A N 1
ATOM 1022 C CA . ALA A 1 144 ? 8.086 4.773 -23.402 1.00 91.31 144 ALA A CA 1
ATOM 1023 C C . ALA A 1 144 ? 9.153 5.816 -23.789 1.00 91.31 144 ALA A C 1
ATOM 1025 O O . ALA A 1 144 ? 9.358 6.080 -24.973 1.00 91.31 144 ALA A O 1
ATOM 1026 N N . LEU A 1 145 ? 9.842 6.407 -22.803 1.00 89.88 145 LEU A N 1
ATOM 1027 C CA . LEU A 1 145 ? 10.952 7.326 -23.059 1.00 89.88 145 LEU A CA 1
ATOM 1028 C C . LEU A 1 145 ? 12.148 6.599 -23.677 1.00 89.88 145 LEU A C 1
ATOM 1030 O O . LEU A 1 145 ? 12.690 7.087 -24.665 1.00 89.88 145 LEU A O 1
ATOM 1034 N N . VAL A 1 146 ? 12.534 5.443 -23.139 1.00 89.88 146 VAL A N 1
ATOM 1035 C CA . VAL A 1 146 ? 13.660 4.655 -23.666 1.00 89.88 146 VAL A CA 1
ATOM 1036 C C . VAL A 1 146 ? 13.337 4.098 -25.053 1.00 89.88 146 VAL A C 1
ATOM 1038 O O . VAL A 1 146 ? 14.130 4.278 -25.972 1.00 89.88 146 VAL A O 1
ATOM 1041 N N . ASP A 1 147 ? 12.136 3.555 -25.258 1.00 88.38 147 ASP A N 1
ATOM 1042 C CA . ASP A 1 147 ? 11.671 3.088 -26.570 1.00 88.38 147 ASP A CA 1
ATOM 1043 C C . ASP A 1 147 ? 11.726 4.218 -27.610 1.00 88.38 147 ASP A C 1
ATOM 1045 O O . ASP A 1 147 ? 12.159 4.012 -28.741 1.00 88.38 147 ASP A O 1
ATOM 1049 N N . SER A 1 148 ? 11.339 5.442 -27.226 1.00 87.12 148 SER A N 1
ATOM 1050 C CA . SER A 1 148 ? 11.419 6.596 -28.127 1.00 87.12 148 SER A CA 1
ATOM 1051 C C . SER A 1 148 ? 12.856 6.975 -28.497 1.00 87.12 148 SER A C 1
ATOM 1053 O O . SER A 1 148 ? 13.079 7.411 -29.623 1.00 87.12 148 SER A O 1
ATOM 1055 N N . ARG A 1 149 ? 13.830 6.779 -27.592 1.00 87.19 149 ARG A N 1
ATOM 1056 C CA . ARG A 1 149 ? 15.260 7.009 -27.866 1.00 87.19 149 ARG A CA 1
ATOM 1057 C C . ARG A 1 149 ? 15.801 5.960 -28.831 1.00 87.19 149 ARG A C 1
ATOM 1059 O O . ARG A 1 149 ? 16.392 6.328 -29.839 1.00 87.19 149 ARG A O 1
ATOM 1066 N N . LEU A 1 150 ? 15.496 4.687 -28.574 1.00 84.12 150 LEU A N 1
ATOM 1067 C CA . LEU A 1 150 ? 15.915 3.557 -29.409 1.00 84.12 150 LEU A CA 1
ATOM 1068 C C . LEU A 1 150 ? 15.344 3.634 -30.836 1.00 84.12 150 LEU A C 1
ATOM 1070 O O . LEU A 1 150 ? 15.997 3.230 -31.793 1.00 84.12 150 LEU A O 1
ATOM 1074 N N . VAL A 1 151 ? 14.133 4.177 -31.006 1.00 82.06 151 VAL A N 1
ATOM 1075 C CA . VAL A 1 151 ? 13.502 4.351 -32.328 1.00 82.06 151 VAL A CA 1
ATOM 1076 C C . VAL A 1 151 ? 14.017 5.595 -33.073 1.00 82.06 151 VAL A C 1
ATOM 1078 O O . VAL A 1 151 ? 13.976 5.627 -34.303 1.00 82.06 151 VAL A O 1
ATOM 1081 N N . ALA A 1 152 ? 14.483 6.633 -32.366 1.00 77.75 152 ALA A N 1
ATOM 1082 C CA . ALA A 1 152 ? 14.765 7.949 -32.948 1.00 77.75 152 ALA A CA 1
ATOM 1083 C C . ALA A 1 152 ? 16.175 8.140 -33.540 1.00 77.75 152 ALA A C 1
ATOM 1085 O O . ALA A 1 152 ? 16.384 9.153 -34.214 1.00 77.75 152 ALA A O 1
ATOM 1086 N N . GLY A 1 153 ? 17.140 7.232 -33.355 1.00 56.44 153 GLY A N 1
ATOM 1087 C CA . GLY A 1 153 ? 18.472 7.466 -33.919 1.00 56.44 153 GLY A CA 1
ATOM 1088 C C . GLY A 1 153 ? 19.467 6.309 -33.868 1.00 56.44 153 GLY A C 1
ATOM 1089 O O . GLY A 1 153 ? 19.643 5.677 -32.840 1.00 56.44 153 GLY A O 1
ATOM 1090 N N . SER A 1 154 ? 20.101 6.119 -35.031 1.00 56.50 154 SER A N 1
ATOM 1091 C CA . SER A 1 154 ? 21.363 5.445 -35.377 1.00 56.50 154 SER A CA 1
ATOM 1092 C C . SER A 1 154 ? 22.307 5.101 -34.216 1.00 56.50 154 SER A C 1
ATOM 1094 O O . SER A 1 154 ? 22.675 5.987 -33.454 1.00 56.50 154 SER A O 1
ATOM 1096 N N . ASP A 1 155 ? 22.770 3.847 -34.206 1.00 63.38 155 ASP A N 1
ATOM 1097 C CA . ASP A 1 155 ? 23.632 3.214 -33.198 1.00 63.38 155 ASP A CA 1
ATOM 1098 C C . ASP A 1 155 ? 23.009 3.222 -31.795 1.00 63.38 155 ASP A C 1
ATOM 1100 O O . ASP A 1 155 ? 23.205 4.153 -31.018 1.00 63.38 155 ASP A O 1
ATOM 1104 N N . SER A 1 156 ? 22.247 2.167 -31.475 1.00 66.00 156 SER A N 1
ATOM 1105 C CA . SER A 1 156 ? 21.727 1.939 -30.126 1.00 66.00 156 SER A CA 1
ATOM 1106 C C . SER A 1 156 ? 22.863 2.063 -29.110 1.00 66.00 156 SER A C 1
ATOM 1108 O O . SER A 1 156 ? 23.825 1.291 -29.158 1.00 66.00 156 SER A O 1
ATOM 1110 N N . ASP A 1 157 ? 22.764 3.026 -28.192 1.00 81.12 157 ASP A N 1
ATOM 1111 C CA . ASP A 1 157 ? 23.693 3.099 -27.070 1.00 81.12 157 ASP A CA 1
ATOM 1112 C C . ASP A 1 157 ? 23.528 1.801 -26.254 1.00 81.12 157 ASP A C 1
ATOM 1114 O O . ASP A 1 157 ? 22.403 1.488 -25.841 1.00 81.12 157 ASP A O 1
ATOM 1118 N N . PRO A 1 158 ? 24.597 1.018 -26.013 1.00 81.94 158 PRO A N 1
ATOM 1119 C CA . PRO A 1 158 ? 24.507 -0.201 -25.210 1.00 81.94 158 PRO A CA 1
ATOM 1120 C C . PRO A 1 158 ? 23.934 0.063 -23.809 1.00 81.94 158 PRO A C 1
ATOM 1122 O O . PRO A 1 158 ? 23.359 -0.835 -23.194 1.00 81.94 158 PRO A O 1
ATOM 1125 N N . VAL A 1 159 ? 24.037 1.297 -23.298 1.00 84.31 159 VAL A N 1
ATOM 1126 C CA . VAL A 1 159 ? 23.393 1.699 -22.044 1.00 84.31 159 VAL A CA 1
ATOM 1127 C C . VAL A 1 159 ? 21.872 1.782 -22.194 1.00 84.31 159 VAL A C 1
ATOM 1129 O O . VAL A 1 159 ? 21.167 1.328 -21.296 1.00 84.31 159 VAL A O 1
ATOM 1132 N N . ASP A 1 160 ? 21.342 2.305 -23.302 1.00 86.81 160 ASP A N 1
ATOM 1133 C CA . ASP A 1 160 ? 19.892 2.403 -23.516 1.00 86.81 160 ASP A CA 1
ATOM 1134 C C . ASP A 1 160 ? 19.253 1.013 -23.701 1.00 86.81 160 ASP A C 1
ATOM 1136 O O . ASP A 1 160 ? 18.171 0.764 -23.163 1.00 86.81 160 ASP A O 1
ATOM 1140 N N . GLU A 1 161 ? 19.931 0.074 -24.372 1.00 87.75 161 GLU A N 1
ATOM 1141 C CA . GLU A 1 161 ? 19.476 -1.326 -24.478 1.00 87.75 161 GLU A CA 1
ATOM 1142 C C . GLU A 1 161 ? 19.462 -2.027 -23.109 1.00 87.75 161 GLU A C 1
ATOM 1144 O O . GLU A 1 161 ? 18.481 -2.684 -22.747 1.00 87.75 161 GLU A O 1
ATOM 1149 N N . ALA A 1 162 ? 20.509 -1.819 -22.306 1.00 88.38 162 ALA A N 1
ATOM 1150 C CA . ALA A 1 162 ? 20.601 -2.316 -20.935 1.00 88.38 162 ALA A CA 1
ATOM 1151 C C . ALA A 1 162 ? 19.494 -1.760 -20.027 1.00 88.38 162 ALA A C 1
ATOM 1153 O O . ALA A 1 162 ? 18.886 -2.488 -19.236 1.00 88.38 162 ALA A O 1
ATOM 1154 N N . VAL A 1 163 ? 19.212 -0.459 -20.139 1.00 90.00 163 VAL A N 1
ATOM 1155 C CA . VAL A 1 163 ? 18.133 0.206 -19.401 1.00 90.00 163 VAL A CA 1
ATOM 1156 C C . VAL A 1 163 ? 16.772 -0.326 -19.860 1.00 90.00 163 VAL A C 1
ATOM 1158 O O . VAL A 1 163 ? 15.918 -0.589 -19.012 1.00 90.00 163 VAL A O 1
ATOM 1161 N N . ALA A 1 164 ? 16.562 -0.542 -21.162 1.00 90.44 164 ALA A N 1
ATOM 1162 C CA . ALA A 1 164 ? 15.325 -1.118 -21.691 1.00 90.44 164 ALA A CA 1
ATOM 1163 C C . ALA A 1 164 ? 15.079 -2.542 -21.164 1.00 90.44 164 ALA A C 1
ATOM 1165 O O . ALA A 1 164 ? 13.971 -2.849 -20.715 1.00 90.44 164 ALA A O 1
ATOM 1166 N N . ASP A 1 165 ? 16.104 -3.399 -21.154 1.00 89.69 165 ASP A N 1
ATOM 1167 C CA . ASP A 1 165 ? 16.001 -4.754 -20.602 1.00 89.69 165 ASP A CA 1
ATOM 1168 C C . ASP A 1 165 ? 15.731 -4.732 -19.086 1.00 89.69 165 ASP A C 1
ATOM 1170 O O . ASP A 1 165 ? 14.833 -5.422 -18.590 1.00 89.69 165 ASP A O 1
ATOM 1174 N N . ALA A 1 166 ? 16.423 -3.867 -18.337 1.00 89.69 166 ALA A N 1
ATOM 1175 C CA . ALA A 1 166 ? 16.177 -3.684 -16.909 1.00 89.69 166 ALA A CA 1
ATOM 1176 C C . ALA A 1 166 ? 14.746 -3.198 -16.613 1.00 89.69 166 ALA A C 1
ATOM 1178 O O . ALA A 1 166 ? 14.088 -3.726 -15.713 1.00 89.69 166 ALA A O 1
ATOM 1179 N N . LEU A 1 167 ? 14.222 -2.235 -17.380 1.00 90.69 167 LEU A N 1
ATOM 1180 C CA . LEU A 1 167 ? 12.846 -1.743 -17.246 1.00 90.69 167 LEU A CA 1
ATOM 1181 C C . LEU A 1 167 ? 11.815 -2.828 -17.583 1.00 90.69 167 LEU A C 1
ATOM 1183 O O . LEU A 1 167 ? 10.840 -2.999 -16.842 1.00 90.69 167 LEU A O 1
ATOM 1187 N N . ALA A 1 168 ? 12.048 -3.620 -18.631 1.00 90.19 168 ALA A N 1
ATOM 1188 C CA . ALA A 1 168 ? 11.197 -4.752 -18.979 1.00 90.19 168 ALA A CA 1
ATOM 1189 C C . ALA A 1 168 ? 11.180 -5.815 -17.866 1.00 90.19 168 ALA A C 1
ATOM 1191 O O . ALA A 1 168 ? 10.114 -6.335 -17.518 1.00 90.19 168 ALA A O 1
ATOM 1192 N N . LYS A 1 169 ? 12.337 -6.115 -17.263 1.00 90.25 169 LYS A N 1
ATOM 1193 C CA . LYS A 1 169 ? 12.451 -7.020 -16.108 1.00 90.25 169 LYS A CA 1
ATOM 1194 C C . LYS A 1 169 ? 11.760 -6.437 -14.863 1.00 90.25 169 LYS A C 1
ATOM 1196 O O . LYS A 1 169 ? 11.024 -7.159 -14.190 1.00 90.25 169 LYS A O 1
ATOM 1201 N N . LEU A 1 170 ? 11.894 -5.135 -14.594 1.00 90.94 170 LEU A N 1
ATOM 1202 C CA . LEU A 1 170 ? 11.194 -4.437 -13.501 1.00 90.94 170 LEU A CA 1
ATOM 1203 C C . LEU A 1 170 ? 9.670 -4.492 -13.653 1.00 90.94 170 LEU A C 1
ATOM 1205 O O . LEU A 1 170 ? 8.963 -4.726 -12.673 1.00 90.94 170 LEU A O 1
ATOM 1209 N N . LEU A 1 171 ? 9.154 -4.313 -14.872 1.00 89.25 171 LEU A N 1
ATOM 1210 C CA . LEU A 1 171 ? 7.722 -4.423 -15.174 1.00 89.25 171 LEU A CA 1
ATOM 1211 C C . LEU A 1 171 ? 7.183 -5.847 -14.964 1.00 89.25 171 LEU A C 1
ATOM 1213 O O . LEU A 1 171 ? 6.016 -6.010 -14.612 1.00 89.25 171 LEU A O 1
ATOM 1217 N N . ARG A 1 172 ? 8.029 -6.873 -15.127 1.00 89.44 172 ARG A N 1
ATOM 1218 C CA . ARG A 1 172 ? 7.704 -8.278 -14.812 1.00 89.44 172 ARG A CA 1
ATOM 1219 C C . ARG A 1 172 ? 7.825 -8.611 -13.321 1.00 89.44 172 ARG A C 1
ATOM 1221 O O . ARG A 1 172 ? 7.462 -9.714 -12.923 1.00 89.44 172 ARG A O 1
ATOM 1228 N N . GLY A 1 173 ? 8.301 -7.673 -12.502 1.00 86.88 173 GLY A N 1
ATOM 1229 C CA . GLY A 1 173 ? 8.446 -7.839 -11.057 1.00 86.88 173 GLY A CA 1
ATOM 1230 C C . GLY A 1 173 ? 9.820 -8.331 -10.600 1.00 86.88 173 GLY A C 1
ATOM 1231 O O . GLY A 1 173 ? 9.977 -8.625 -9.416 1.00 86.88 173 GLY A O 1
ATOM 1232 N N . SER A 1 174 ? 10.817 -8.400 -11.486 1.00 89.06 174 SER A N 1
ATOM 1233 C CA . SER A 1 174 ? 12.190 -8.711 -11.083 1.00 89.06 174 SER A CA 1
ATOM 1234 C C . SER A 1 174 ? 12.785 -7.569 -10.258 1.00 89.06 174 SER A C 1
ATOM 1236 O O . SER A 1 174 ? 12.577 -6.392 -10.554 1.00 89.06 174 SER A O 1
ATOM 1238 N N . THR A 1 175 ? 13.550 -7.920 -9.227 1.00 87.31 175 THR A N 1
ATOM 1239 C CA . THR A 1 175 ? 14.260 -6.971 -8.350 1.00 87.31 175 THR A CA 1
ATOM 1240 C C . THR A 1 175 ? 15.778 -7.112 -8.427 1.00 87.31 175 THR A C 1
ATOM 1242 O O . THR A 1 175 ? 16.494 -6.356 -7.779 1.00 87.31 175 THR A O 1
ATOM 1245 N N . GLN A 1 176 ? 16.265 -8.078 -9.203 1.00 87.06 176 GLN A N 1
ATOM 1246 C CA . GLN A 1 176 ? 17.679 -8.384 -9.378 1.00 87.06 176 GLN A CA 1
ATOM 1247 C C . GLN A 1 176 ? 17.948 -8.569 -10.869 1.00 87.06 176 GLN A C 1
ATOM 1249 O O . GLN A 1 176 ? 17.166 -9.227 -11.564 1.00 87.06 176 GLN A O 1
ATOM 1254 N N . PHE A 1 177 ? 19.036 -7.975 -11.346 1.00 85.62 177 PHE A N 1
ATOM 1255 C CA . PHE A 1 177 ? 19.422 -7.979 -12.748 1.00 85.62 177 PHE A CA 1
ATOM 1256 C C . PHE A 1 177 ? 20.900 -8.328 -12.856 1.00 85.62 177 PHE A C 1
ATOM 1258 O O . PHE A 1 177 ? 21.739 -7.689 -12.227 1.00 85.62 177 PHE A O 1
ATOM 1265 N N . GLU A 1 178 ? 21.193 -9.345 -13.649 1.00 83.12 178 GLU A N 1
ATOM 1266 C CA . GLU A 1 178 ? 22.546 -9.806 -13.935 1.00 83.12 178 GLU A CA 1
ATOM 1267 C C . GLU A 1 178 ? 23.019 -9.216 -15.265 1.00 83.12 178 GLU A C 1
ATOM 1269 O O . GLU A 1 178 ? 22.212 -9.113 -16.195 1.00 83.12 178 GLU A O 1
ATOM 1274 N N . ASP A 1 179 ? 24.300 -8.834 -15.323 1.00 68.88 179 ASP A N 1
ATOM 1275 C CA . ASP A 1 179 ? 25.042 -8.499 -16.547 1.00 68.88 179 ASP A CA 1
ATOM 1276 C C . ASP A 1 179 ? 24.299 -7.538 -17.491 1.00 68.88 179 ASP A C 1
ATOM 1278 O O . ASP A 1 179 ? 24.222 -7.747 -18.700 1.00 68.88 179 ASP A O 1
ATOM 1282 N N . LEU A 1 180 ? 23.718 -6.471 -16.929 1.00 68.00 180 LEU A N 1
ATOM 1283 C CA . LEU A 1 180 ? 22.931 -5.514 -17.710 1.00 68.00 180 LEU A CA 1
ATOM 1284 C C . LEU A 1 180 ? 23.773 -4.769 -18.757 1.00 68.00 180 LEU A C 1
ATOM 1286 O O . LEU A 1 180 ? 23.244 -4.450 -19.812 1.00 68.00 180 LEU A O 1
ATOM 1290 N N . SER A 1 181 ? 25.049 -4.472 -18.486 1.00 67.38 181 SER A N 1
ATOM 1291 C CA . SER A 1 181 ? 25.952 -3.802 -19.432 1.00 67.38 181 SER A CA 1
ATOM 1292 C C . SER A 1 181 ? 27.419 -3.890 -18.997 1.00 67.38 181 SER A C 1
ATOM 1294 O O . SER A 1 181 ? 27.716 -4.141 -17.827 1.00 67.38 181 SER A O 1
ATOM 1296 N N . ASP A 1 182 ? 28.333 -3.537 -19.907 1.00 76.56 182 ASP A N 1
ATOM 1297 C CA . ASP A 1 182 ? 29.744 -3.241 -19.596 1.00 76.56 182 ASP A CA 1
ATOM 1298 C C . ASP A 1 182 ? 29.910 -1.968 -18.729 1.00 76.56 182 ASP A C 1
ATOM 1300 O O . ASP A 1 182 ? 31.011 -1.615 -18.292 1.00 76.56 182 ASP A O 1
ATOM 1304 N N . HIS A 1 183 ? 28.814 -1.246 -18.467 1.00 76.19 183 HIS A N 1
ATOM 1305 C CA . HIS A 1 183 ? 28.772 0.023 -17.743 1.00 76.19 183 HIS A CA 1
ATOM 1306 C C . HIS A 1 183 ? 27.693 0.025 -16.640 1.00 76.19 183 HIS A C 1
ATOM 1308 O O . HIS A 1 183 ? 26.795 0.877 -16.645 1.00 76.19 183 HIS A O 1
ATOM 1314 N N . PRO A 1 184 ? 27.791 -0.866 -15.634 1.00 77.56 184 PRO A N 1
ATOM 1315 C CA . PRO A 1 184 ? 26.741 -1.072 -14.629 1.00 77.56 184 PRO A CA 1
ATOM 1316 C C . PRO A 1 184 ? 26.428 0.190 -13.809 1.00 77.56 184 PRO A C 1
ATOM 1318 O O . PRO A 1 184 ? 25.293 0.399 -13.384 1.00 77.56 184 PRO A O 1
ATOM 1321 N N . ILE A 1 185 ? 27.413 1.075 -13.627 1.00 82.81 185 ILE A N 1
ATOM 1322 C CA . ILE A 1 185 ? 27.239 2.357 -12.928 1.00 82.81 185 ILE A CA 1
ATOM 1323 C C . ILE A 1 185 ? 26.398 3.336 -13.762 1.00 82.81 185 ILE A C 1
ATOM 1325 O O . ILE A 1 185 ? 25.540 4.026 -13.216 1.00 82.81 185 ILE A O 1
ATOM 1329 N N . LEU A 1 186 ? 26.613 3.404 -15.081 1.00 80.75 186 LEU A N 1
ATOM 1330 C CA . LEU A 1 186 ? 25.845 4.301 -15.952 1.00 80.75 186 LEU A CA 1
ATOM 1331 C C . LEU A 1 186 ? 24.400 3.816 -16.091 1.00 80.75 186 LEU A C 1
ATOM 1333 O O . LEU A 1 186 ? 23.475 4.615 -15.943 1.00 80.75 186 LEU A O 1
ATOM 1337 N N . THR A 1 187 ? 24.208 2.505 -16.271 1.00 84.56 187 THR A N 1
ATOM 1338 C CA . THR A 1 187 ? 22.881 1.877 -16.297 1.00 84.56 187 THR A CA 1
ATOM 1339 C C . THR A 1 187 ? 22.131 2.103 -14.981 1.00 84.56 187 THR A C 1
ATOM 1341 O O . THR A 1 187 ? 20.958 2.475 -15.012 1.00 84.56 187 THR A O 1
ATOM 1344 N N . GLN A 1 188 ? 22.802 1.969 -13.827 1.00 88.81 188 GLN A N 1
ATOM 1345 C CA . GLN A 1 188 ? 22.228 2.321 -12.523 1.00 88.81 188 GLN A CA 1
ATOM 1346 C C . GLN A 1 188 ? 21.747 3.777 -12.501 1.00 88.81 188 GLN A C 1
ATOM 1348 O O . GLN A 1 188 ? 20.579 4.034 -12.224 1.00 88.81 188 GLN A O 1
ATOM 1353 N N . VAL A 1 189 ? 22.636 4.733 -12.787 1.00 89.44 189 VAL A N 1
ATOM 1354 C CA . VAL A 1 189 ? 22.331 6.167 -12.670 1.00 89.44 189 VAL A CA 1
ATOM 1355 C C . VAL A 1 189 ? 21.163 6.570 -13.573 1.00 89.44 189 VAL A C 1
ATOM 1357 O O . VAL A 1 189 ? 20.323 7.374 -13.167 1.00 89.44 189 VAL A O 1
ATOM 1360 N N . GLU A 1 190 ? 21.083 6.024 -14.786 1.00 89.81 190 GLU A N 1
ATOM 1361 C CA . GLU A 1 190 ? 19.983 6.326 -15.705 1.00 89.81 190 GLU A CA 1
ATOM 1362 C C . GLU A 1 190 ? 18.658 5.700 -15.244 1.00 89.81 190 GLU A C 1
ATOM 1364 O O . GLU A 1 190 ? 17.623 6.372 -15.255 1.00 89.81 190 GLU A O 1
ATOM 1369 N N . LEU A 1 191 ? 18.678 4.462 -14.734 1.00 88.31 191 LEU A N 1
ATOM 1370 C CA . LEU A 1 191 ? 17.499 3.830 -14.132 1.00 88.31 191 LEU A CA 1
ATOM 1371 C C . LEU A 1 191 ? 16.980 4.616 -12.923 1.00 88.31 191 LEU A C 1
ATOM 1373 O O . LEU A 1 191 ? 15.768 4.820 -12.803 1.00 88.31 191 LEU A O 1
ATOM 1377 N N . GLU A 1 192 ? 17.867 5.092 -12.048 1.00 91.75 192 GLU A N 1
ATOM 1378 C CA . GLU A 1 192 ? 17.495 5.916 -10.893 1.00 91.75 192 GLU A CA 1
ATOM 1379 C C . GLU A 1 192 ? 16.853 7.236 -11.332 1.00 91.75 192 GLU A C 1
ATOM 1381 O O . GLU A 1 192 ? 15.803 7.621 -10.813 1.00 91.75 192 GLU A O 1
ATOM 1386 N N . LYS A 1 193 ? 17.420 7.906 -12.344 1.00 91.62 193 LYS A N 1
ATOM 1387 C CA . LYS A 1 193 ? 16.862 9.149 -12.900 1.00 91.62 193 LYS A CA 1
ATOM 1388 C C . LYS A 1 193 ? 15.487 8.946 -13.534 1.00 91.62 193 LYS A C 1
ATOM 1390 O O . LYS A 1 193 ? 14.599 9.773 -13.331 1.00 91.62 193 LYS A O 1
ATOM 1395 N N . LEU A 1 194 ? 15.305 7.872 -14.302 1.00 90.19 194 LEU A N 1
ATOM 1396 C CA . LEU A 1 194 ? 14.069 7.616 -15.047 1.00 90.19 194 LEU A CA 1
ATOM 1397 C C . LEU A 1 194 ? 12.926 7.129 -14.153 1.00 90.19 194 LEU A C 1
ATOM 1399 O O . LEU A 1 194 ? 11.767 7.489 -14.364 1.00 90.19 194 LEU A O 1
ATOM 1403 N N . THR A 1 195 ? 13.235 6.296 -13.161 1.00 88.19 195 THR A N 1
ATOM 1404 C CA . THR A 1 195 ? 12.215 5.620 -12.342 1.00 88.19 195 THR A CA 1
ATOM 1405 C C . THR A 1 195 ? 12.030 6.256 -10.962 1.00 88.19 195 THR A C 1
ATOM 1407 O O . THR A 1 195 ? 10.966 6.107 -10.344 1.00 88.19 195 THR A O 1
ATOM 1410 N N . GLY A 1 196 ? 13.041 6.986 -10.476 1.00 87.88 196 GLY A N 1
ATOM 1411 C CA . GLY A 1 196 ? 13.123 7.482 -9.102 1.00 87.88 196 GLY A CA 1
ATOM 1412 C C . GLY A 1 196 ? 13.322 6.375 -8.062 1.00 87.88 196 GLY A C 1
ATOM 1413 O O . GLY A 1 196 ? 13.140 6.628 -6.873 1.00 87.88 196 GLY A O 1
ATOM 1414 N N . LEU A 1 197 ? 13.616 5.148 -8.500 1.00 88.94 197 LEU A N 1
ATOM 1415 C CA . LEU A 1 197 ? 13.953 4.017 -7.639 1.00 88.94 197 LEU A CA 1
ATOM 1416 C C . LEU A 1 197 ? 15.447 4.042 -7.319 1.00 88.94 197 LEU A C 1
ATOM 1418 O O . LEU A 1 197 ? 16.205 4.694 -8.027 1.00 88.94 197 LEU A O 1
ATOM 1422 N N . ARG A 1 198 ? 15.862 3.347 -6.260 1.00 90.56 198 ARG A N 1
ATOM 1423 C CA . ARG A 1 198 ? 17.275 3.218 -5.886 1.00 90.56 198 ARG A CA 1
ATOM 1424 C C . ARG A 1 198 ? 17.772 1.828 -6.199 1.00 90.56 198 ARG A C 1
ATOM 1426 O O . ARG A 1 198 ? 17.054 0.856 -5.969 1.00 90.56 198 ARG A O 1
ATOM 1433 N N . PHE A 1 199 ? 19.001 1.739 -6.677 1.00 90.44 199 PHE A N 1
ATOM 1434 C CA . PHE A 1 199 ? 19.630 0.456 -6.918 1.00 90.44 199 PHE A CA 1
ATOM 1435 C C . PHE A 1 199 ? 20.964 0.392 -6.188 1.00 90.44 199 PHE A C 1
ATOM 1437 O O . PHE A 1 199 ? 21.596 1.404 -5.898 1.00 90.44 199 PHE A O 1
ATOM 1444 N N . ARG A 1 200 ? 21.405 -0.824 -5.895 1.00 89.69 200 ARG A N 1
ATOM 1445 C CA . ARG A 1 200 ? 22.758 -1.099 -5.433 1.00 89.69 200 ARG A CA 1
ATOM 1446 C C . ARG A 1 200 ? 23.412 -2.088 -6.376 1.00 89.69 200 ARG A C 1
ATOM 1448 O O . ARG A 1 200 ? 22.761 -3.016 -6.851 1.00 89.69 200 ARG A O 1
ATOM 1455 N N . ASN A 1 201 ? 24.699 -1.893 -6.614 1.00 86.31 201 ASN A N 1
ATOM 1456 C CA . ASN A 1 201 ? 25.520 -2.866 -7.312 1.00 86.31 201 ASN A CA 1
ATOM 1457 C C . ASN A 1 201 ? 26.123 -3.830 -6.286 1.00 86.31 201 ASN A C 1
ATOM 1459 O O . ASN A 1 201 ? 26.758 -3.402 -5.323 1.00 86.31 201 ASN A O 1
ATOM 1463 N N . GLU A 1 202 ? 25.907 -5.124 -6.482 1.00 86.81 202 GLU A N 1
ATOM 1464 C CA . GLU A 1 202 ? 26.427 -6.192 -5.635 1.00 86.81 202 GLU A CA 1
ATOM 1465 C C . GLU A 1 202 ? 27.229 -7.164 -6.505 1.00 86.81 202 GLU A C 1
ATOM 1467 O O . GLU A 1 202 ? 26.715 -7.702 -7.481 1.00 86.81 202 GLU A O 1
ATOM 1472 N N . GLN A 1 203 ? 28.500 -7.383 -6.173 1.00 83.69 203 GLN A N 1
ATOM 1473 C CA . GLN A 1 203 ? 29.321 -8.388 -6.847 1.00 83.69 203 GLN A CA 1
ATOM 1474 C C . GLN A 1 203 ? 29.113 -9.733 -6.158 1.00 83.69 203 GLN A C 1
ATOM 1476 O O . GLN A 1 203 ? 29.275 -9.841 -4.941 1.00 83.69 203 GLN A O 1
ATOM 1481 N N . ARG A 1 204 ? 28.729 -10.753 -6.927 1.00 82.06 204 ARG A N 1
ATOM 1482 C CA . ARG A 1 204 ? 28.562 -12.122 -6.428 1.00 82.06 204 ARG A CA 1
ATOM 1483 C C . ARG A 1 204 ? 29.364 -13.095 -7.290 1.00 82.06 204 ARG A C 1
ATOM 1485 O O . ARG A 1 204 ? 29.465 -12.881 -8.502 1.00 82.06 204 ARG A O 1
ATOM 1492 N N . PRO A 1 205 ? 29.923 -14.163 -6.696 1.00 75.81 205 PRO A N 1
ATOM 1493 C CA . PRO A 1 205 ? 30.490 -15.245 -7.485 1.00 75.81 205 PRO A CA 1
ATOM 1494 C C . PRO A 1 205 ? 29.380 -15.867 -8.336 1.00 75.81 205 PRO A C 1
ATOM 1496 O O . PRO A 1 205 ? 28.271 -16.074 -7.842 1.00 75.81 205 PRO A O 1
ATOM 1499 N N . ALA A 1 206 ? 29.661 -16.145 -9.610 1.00 73.38 206 ALA A N 1
ATOM 1500 C CA . ALA A 1 206 ? 28.731 -16.899 -10.441 1.00 73.38 206 ALA A CA 1
ATOM 1501 C C . ALA A 1 206 ? 28.482 -18.272 -9.792 1.00 73.38 206 ALA A C 1
ATOM 1503 O O . ALA A 1 206 ? 29.426 -19.030 -9.548 1.00 73.38 206 ALA A O 1
ATOM 1504 N N . ASP A 1 207 ? 27.222 -18.574 -9.468 1.00 66.69 207 ASP A N 1
ATOM 1505 C CA . ASP A 1 207 ? 26.854 -19.831 -8.821 1.00 66.69 207 ASP A CA 1
ATOM 1506 C C . ASP A 1 207 ? 27.302 -21.018 -9.694 1.00 66.69 207 ASP A C 1
ATOM 1508 O O . ASP A 1 207 ? 26.781 -21.227 -10.789 1.00 66.69 207 ASP A O 1
ATOM 1512 N N . GLY A 1 208 ? 28.260 -21.813 -9.200 1.00 61.97 208 GLY A N 1
ATOM 1513 C CA . GLY A 1 208 ? 28.582 -23.128 -9.768 1.00 61.97 208 GLY A CA 1
ATOM 1514 C C . GLY A 1 208 ? 30.024 -23.393 -10.200 1.00 61.97 208 GLY A C 1
ATOM 1515 O O . GLY A 1 208 ? 30.310 -24.540 -10.537 1.00 61.97 208 GLY A O 1
ATOM 1516 N N . GLU A 1 209 ? 30.954 -22.433 -10.148 1.00 51.50 209 GLU A N 1
ATOM 1517 C CA . GLU A 1 209 ? 32.349 -22.701 -10.541 1.00 51.50 209 GLU A CA 1
ATOM 1518 C C . GLU A 1 209 ? 33.370 -22.331 -9.461 1.00 51.50 209 GLU A C 1
ATOM 1520 O O . GLU A 1 209 ? 33.489 -21.187 -9.023 1.00 51.50 209 GLU A O 1
ATOM 1525 N N . ALA A 1 210 ? 34.159 -23.330 -9.053 1.00 51.94 210 ALA A N 1
ATOM 1526 C CA . ALA A 1 210 ? 35.364 -23.155 -8.251 1.00 51.94 210 ALA A CA 1
ATOM 1527 C C . ALA A 1 210 ? 36.420 -22.425 -9.103 1.00 51.94 210 ALA A C 1
ATOM 1529 O O . ALA A 1 210 ? 37.249 -23.051 -9.757 1.00 51.94 210 ALA A O 1
ATOM 1530 N N . GLY A 1 211 ? 36.319 -21.095 -9.145 1.00 64.06 211 GLY A N 1
ATOM 1531 C CA . GLY A 1 211 ? 37.074 -20.210 -10.041 1.00 64.06 211 GLY A CA 1
ATOM 1532 C C . GLY A 1 211 ? 36.210 -19.221 -10.838 1.00 64.06 211 GLY A C 1
ATOM 1533 O O . GLY A 1 211 ? 36.750 -18.522 -11.692 1.00 64.06 211 GLY A O 1
ATOM 1534 N N . GLY A 1 212 ? 34.896 -19.172 -10.584 1.00 59.62 212 GLY A N 1
ATOM 1535 C CA . GLY A 1 212 ? 33.931 -18.383 -11.347 1.00 59.62 212 GLY A CA 1
ATOM 1536 C C . GLY A 1 212 ? 34.194 -16.879 -11.295 1.00 59.62 212 GLY A C 1
ATOM 1537 O O . GLY A 1 212 ? 34.437 -16.310 -10.231 1.00 59.62 212 GLY A O 1
ATOM 1538 N N . GLN A 1 213 ? 34.131 -16.245 -12.467 1.00 68.44 213 GLN A N 1
ATOM 1539 C CA . GLN A 1 213 ? 34.203 -14.793 -12.626 1.00 68.44 213 GLN A CA 1
ATOM 1540 C C . GLN A 1 213 ? 33.167 -14.099 -11.726 1.00 68.44 213 GLN A C 1
ATOM 1542 O O . GLN A 1 213 ? 32.020 -14.543 -11.624 1.00 68.44 213 GLN A O 1
ATOM 1547 N N . GLU A 1 214 ? 33.575 -13.011 -11.070 1.00 76.19 214 GLU A N 1
ATOM 1548 C CA . GLU A 1 214 ? 32.664 -12.159 -10.305 1.00 76.19 214 GLU A CA 1
ATOM 1549 C C . GLU A 1 214 ? 31.689 -11.477 -11.268 1.00 76.19 214 GLU A C 1
ATOM 1551 O O . GLU A 1 214 ? 32.108 -10.794 -12.204 1.00 76.19 214 GLU A O 1
ATOM 1556 N N . ARG A 1 215 ? 30.386 -11.665 -11.042 1.00 81.50 215 ARG A N 1
ATOM 1557 C CA . ARG A 1 215 ? 29.330 -11.005 -11.817 1.00 81.50 215 ARG A CA 1
ATOM 1558 C C . ARG A 1 215 ? 28.753 -9.844 -11.034 1.00 81.50 215 ARG A C 1
ATOM 1560 O O . ARG A 1 215 ? 28.615 -9.910 -9.808 1.00 81.50 215 ARG A O 1
ATOM 1567 N N . THR A 1 216 ? 28.414 -8.776 -11.748 1.00 84.19 216 THR A N 1
ATOM 1568 C CA . THR A 1 216 ? 27.812 -7.586 -11.143 1.00 84.19 216 THR A CA 1
ATOM 1569 C C . THR A 1 216 ? 26.298 -7.687 -11.232 1.00 84.19 216 THR A C 1
ATOM 1571 O O . THR A 1 216 ? 25.724 -7.756 -12.316 1.00 84.19 216 THR A O 1
ATOM 1574 N N . TRP A 1 217 ? 25.655 -7.668 -10.071 1.00 86.38 217 TRP A N 1
ATOM 1575 C CA . TRP A 1 217 ? 24.210 -7.661 -9.933 1.00 86.38 217 TRP A CA 1
ATOM 1576 C C . TRP A 1 217 ? 23.734 -6.256 -9.616 1.00 86.38 217 TRP A C 1
ATOM 1578 O O . TRP A 1 217 ? 24.159 -5.661 -8.626 1.00 86.38 217 TRP A O 1
ATOM 1588 N N . LEU A 1 218 ? 22.793 -5.754 -10.404 1.00 87.94 218 LEU A N 1
ATOM 1589 C CA . LEU A 1 218 ? 22.035 -4.572 -10.039 1.00 87.94 218 LEU A CA 1
ATOM 1590 C C . LEU A 1 218 ? 20.808 -5.022 -9.242 1.00 87.94 218 LEU A C 1
ATOM 1592 O O . LEU A 1 218 ? 19.996 -5.815 -9.717 1.00 87.94 218 LEU A O 1
ATOM 1596 N N . ILE A 1 219 ? 20.675 -4.538 -8.014 1.00 88.12 219 ILE A N 1
ATOM 1597 C CA . ILE A 1 219 ? 19.608 -4.931 -7.094 1.00 88.12 219 ILE A CA 1
ATOM 1598 C C . ILE A 1 219 ? 18.788 -3.697 -6.761 1.00 88.12 219 ILE A C 1
ATOM 1600 O O . ILE A 1 219 ? 19.331 -2.686 -6.324 1.00 88.12 219 ILE A O 1
ATOM 1604 N N . LEU A 1 220 ? 17.478 -3.786 -6.961 1.00 89.19 220 LEU A N 1
ATOM 1605 C CA . LEU A 1 220 ? 16.538 -2.768 -6.518 1.00 89.19 220 LEU A CA 1
ATOM 1606 C C . LEU A 1 220 ? 16.523 -2.736 -4.984 1.00 89.19 220 LEU A C 1
ATOM 1608 O O . LEU A 1 220 ? 16.198 -3.741 -4.352 1.00 89.19 220 LEU A O 1
ATOM 1612 N N . GLU A 1 221 ? 16.854 -1.591 -4.394 1.00 88.44 221 GLU A N 1
ATOM 1613 C CA . GLU A 1 221 ? 16.680 -1.381 -2.958 1.00 88.44 221 GLU A CA 1
ATOM 1614 C C . GLU A 1 221 ? 15.196 -1.165 -2.648 1.00 88.44 221 GLU A C 1
ATOM 1616 O O . GLU A 1 221 ? 14.471 -0.565 -3.448 1.00 88.44 221 GLU A O 1
ATOM 1621 N N . ASP A 1 222 ? 14.740 -1.680 -1.501 1.00 68.12 222 ASP A N 1
ATOM 1622 C CA . ASP A 1 222 ? 13.339 -1.585 -1.094 1.00 68.12 222 ASP A CA 1
ATOM 1623 C C . ASP A 1 222 ? 12.832 -0.141 -1.201 1.00 68.12 222 ASP A C 1
ATOM 1625 O O . ASP A 1 222 ? 13.444 0.809 -0.707 1.00 68.12 222 ASP A O 1
ATOM 1629 N N . ASP A 1 223 ? 11.699 0.002 -1.892 1.00 58.53 223 ASP A N 1
ATOM 1630 C CA . ASP A 1 223 ? 11.051 1.279 -2.170 1.00 58.53 223 ASP A CA 1
ATOM 1631 C C . ASP A 1 223 ? 10.680 1.920 -0.816 1.00 58.53 223 ASP A C 1
ATOM 1633 O O . ASP A 1 223 ? 9.835 1.368 -0.106 1.00 58.53 223 ASP A O 1
ATOM 1637 N N . PRO A 1 224 ? 11.261 3.071 -0.417 1.00 50.06 224 PRO A N 1
ATOM 1638 C CA . PRO A 1 224 ? 11.046 3.656 0.914 1.00 50.06 224 PRO A CA 1
ATOM 1639 C C . PRO A 1 224 ? 9.608 4.168 1.143 1.00 50.06 224 PRO A C 1
ATOM 1641 O O . PRO A 1 224 ? 9.333 4.829 2.142 1.00 50.06 224 PRO A O 1
ATOM 1644 N N . GLY A 1 225 ? 8.696 3.914 0.199 1.00 50.97 225 GLY A N 1
ATOM 1645 C CA . GLY A 1 225 ? 7.301 4.345 0.206 1.00 50.97 225 GLY A CA 1
ATOM 1646 C C . GLY A 1 225 ? 6.260 3.258 0.502 1.00 50.97 225 GLY A C 1
ATOM 1647 O O . GLY A 1 225 ? 5.074 3.554 0.339 1.00 50.97 225 GLY A O 1
ATOM 1648 N N . CYS A 1 226 ? 6.657 2.040 0.892 1.00 40.75 226 CYS A N 1
ATOM 1649 C CA . CYS A 1 226 ? 5.740 0.993 1.377 1.00 40.75 226 CYS A CA 1
ATOM 1650 C C . CYS A 1 226 ? 5.827 0.807 2.896 1.00 40.75 226 CYS A C 1
ATOM 1652 O O . CYS A 1 226 ? 6.957 0.689 3.414 1.00 40.75 226 CYS A O 1
#